Protein AF-A0A9N9J724-F1 (afdb_monomer_lite)

Secondary structure (DSSP, 8-state):
-GGGT--HHHHHSSS----GGGTSEEEEEEEPPPHHHHHHHHHHHHHTTSS-------------------SS-PPSEEEEEEES-GGGG-SSHHHHHHHHHHHHT--GGGHHHHHHHHHHHHHTTSHHHHHHHHHHHHHHHHHHHHHS-HHHHIIIIITT-TTHHHHHHHHT-GGG---HHHHHHHHHHHHHHHTSTTTHHHHHHHTTTT-TTSHHHHHHHHHHHHHTSSS-SS-HHHHHHHHHHHHHHHHSHHHHHHHHHHTHHHHHHHHHT---TTS--

Radius of gyration: 26.72 Å; chains: 1; bounding box: 52×31×95 Å

Sequence (281 aa):
TKEHNLEMVHLASDDVTIPEELTALNYQFYRHLTPSEAAETTVEKKNDVTNVSPAQLQKSQRKDSLSSTSGTKAGEGVTVISVNNIRQLGNTDMDILNNVVQEYEIPEEFHFALLNRIRIATSITSTESRRRLLIIRILAIAIMAHVIPEQVAQPKLFLYEPDIVSNLAELVHPDRNVPFDIQTVSFFALDGISRYRSKLGEVLTAINASANHGILLYVLRRVIADLDRDRQIYPQEYYDSLFALISYIITTQTGGTMVISAGIVPTLLQLINNKIPHQLK

Organism: NCBI:txid94023

Foldseek 3Di:
DVVVVCFLLLLQDPDHDDDLVQLKQKDKDWDDDDPVNVVVVVVVVVVVPPDDDDDDDDDDDDDDDDDPDADDDDDTGMDIDIGSHLCVQDVDLVSSLVSVCVRVVDDPVCSVVSSLSSQRSVQSPPSVSSLVNSLVVLLVLLVCLQPPDPVVCCVVPCVVCVCPLLSLLCLLAPPSPGDLSSVLSSLSNLLSQCVHVVCVVVNCVSQVLLALPGSLNVVLLVQLVQLLDPDHPHDLSSVVSSVSSLVVLCPDPVSVVRNVNNPVVVSVVSSVPRPPVVSND

Structure (mmCIF, N/CA/C/O backbone):
data_AF-A0A9N9J724-F1
#
_entry.id   AF-A0A9N9J724-F1
#
loop_
_atom_site.group_PDB
_atom_site.id
_atom_site.type_symbol
_atom_site.label_atom_id
_atom_site.label_alt_id
_atom_site.label_comp_id
_atom_site.label_asym_id
_atom_site.label_entity_id
_atom_site.label_seq_id
_atom_site.pdbx_PDB_ins_code
_atom_site.Cartn_x
_atom_site.Cartn_y
_atom_site.Cartn_z
_atom_site.occupancy
_atom_site.B_iso_or_equiv
_atom_site.auth_seq_id
_atom_site.auth_comp_id
_atom_site.auth_asym_id
_atom_site.auth_atom_id
_atom_site.pdbx_PDB_model_num
ATOM 1 N N . THR A 1 1 ? -5.958 -7.871 11.148 1.00 70.06 1 THR A N 1
ATOM 2 C CA . THR A 1 1 ? -5.897 -8.778 9.978 1.00 70.06 1 THR A CA 1
ATOM 3 C C . THR A 1 1 ? -4.682 -9.690 10.033 1.00 70.06 1 THR A C 1
ATOM 5 O O . THR A 1 1 ? -4.864 -10.873 9.793 1.00 70.06 1 THR A O 1
ATOM 8 N N . LYS A 1 2 ? -3.487 -9.208 10.426 1.00 70.06 2 LYS A N 1
ATOM 9 C CA . LYS A 1 2 ? -2.276 -10.047 10.576 1.00 70.06 2 LYS A CA 1
ATOM 10 C C . LYS A 1 2 ? -2.463 -11.288 11.457 1.00 70.06 2 LYS A C 1
ATOM 12 O O . LYS A 1 2 ? -2.054 -12.364 11.061 1.00 70.06 2 LYS A O 1
ATOM 17 N N . GLU A 1 3 ? -3.167 -11.157 12.582 1.00 73.62 3 GLU A N 1
ATOM 18 C CA . GLU A 1 3 ? -3.499 -12.281 13.484 1.00 73.62 3 GLU A CA 1
ATOM 19 C C . GLU A 1 3 ? -4.285 -13.416 12.804 1.00 73.62 3 GLU A C 1
ATOM 21 O O . GLU A 1 3 ? -4.325 -14.528 13.309 1.00 73.62 3 GLU A O 1
ATOM 26 N N . HIS A 1 4 ? -4.895 -13.135 11.649 1.00 75.88 4 HIS A N 1
ATOM 27 C CA . HIS A 1 4 ? -5.682 -14.084 10.866 1.00 75.88 4 HIS A CA 1
ATOM 28 C C . HIS A 1 4 ? -4.982 -14.446 9.542 1.00 75.88 4 HIS A C 1
ATOM 30 O O . HIS A 1 4 ? -5.638 -14.880 8.601 1.00 75.88 4 HIS A O 1
ATOM 36 N N . ASN A 1 5 ? -3.667 -14.204 9.432 1.00 78.88 5 ASN A N 1
ATOM 37 C CA . ASN A 1 5 ? -2.857 -14.402 8.220 1.00 78.88 5 ASN A CA 1
ATOM 38 C C . ASN A 1 5 ? -3.372 -13.649 6.975 1.00 78.88 5 ASN A C 1
ATOM 40 O O . ASN A 1 5 ? -3.078 -14.015 5.840 1.00 78.88 5 ASN A O 1
ATOM 44 N N . LEU A 1 6 ? -4.124 -12.563 7.178 1.00 84.62 6 LEU A N 1
ATOM 45 C CA . LEU A 1 6 ? -4.613 -11.705 6.101 1.00 84.62 6 LEU A CA 1
ATOM 46 C C . LEU A 1 6 ? -3.642 -10.545 5.855 1.00 84.62 6 LEU A C 1
ATOM 48 O O . LEU A 1 6 ? -3.703 -9.499 6.517 1.00 84.62 6 LEU A O 1
ATOM 52 N N . GLU A 1 7 ? -2.747 -10.752 4.891 1.00 89.06 7 GLU A N 1
ATOM 53 C CA . GLU A 1 7 ? -1.852 -9.720 4.342 1.00 89.06 7 GLU A CA 1
ATOM 54 C C . GLU A 1 7 ? -2.587 -8.693 3.464 1.00 89.06 7 GLU A C 1
ATOM 56 O O . GLU A 1 7 ? -3.736 -8.891 3.064 1.00 89.06 7 GLU A O 1
ATOM 61 N N . MET A 1 8 ? -1.912 -7.590 3.122 1.00 92.75 8 MET A N 1
ATOM 62 C CA . MET A 1 8 ? -2.511 -6.518 2.317 1.00 92.75 8 MET A CA 1
ATOM 63 C C . MET A 1 8 ? -2.949 -6.982 0.924 1.00 92.75 8 MET A C 1
ATOM 65 O O . MET A 1 8 ? -3.995 -6.545 0.450 1.00 92.75 8 MET A O 1
ATOM 69 N N . VAL A 1 9 ? -2.202 -7.898 0.299 1.00 93.00 9 VAL A N 1
ATOM 70 C CA . VAL A 1 9 ? -2.552 -8.464 -1.015 1.00 93.00 9 VAL A CA 1
ATOM 71 C C . VAL A 1 9 ? -3.882 -9.222 -0.955 1.00 93.00 9 VAL A C 1
ATOM 73 O O . VAL A 1 9 ? -4.723 -9.048 -1.833 1.00 93.00 9 VAL A O 1
ATOM 76 N N . HIS A 1 10 ? -4.134 -9.981 0.116 1.00 93.00 10 HIS A N 1
ATOM 77 C CA . HIS A 1 10 ? -5.416 -10.668 0.320 1.00 93.00 10 HIS A CA 1
ATOM 78 C C . HIS A 1 10 ? -6.573 -9.683 0.519 1.00 93.00 10 HIS A C 1
ATOM 80 O O . HIS A 1 10 ? -7.695 -9.929 0.098 1.00 93.00 10 HIS A O 1
ATOM 86 N N . LEU A 1 11 ? -6.321 -8.533 1.147 1.00 92.06 11 LEU A N 1
ATOM 87 C CA . LEU A 1 11 ? -7.350 -7.500 1.282 1.00 92.06 11 LEU A CA 1
ATOM 88 C C . LEU A 1 11 ? -7.675 -6.835 -0.066 1.00 92.06 11 LEU A C 1
ATOM 90 O O . LEU A 1 11 ? -8.796 -6.357 -0.249 1.00 92.06 11 LEU A O 1
ATOM 94 N N . ALA A 1 12 ? -6.723 -6.826 -1.000 1.00 93.38 12 ALA A N 1
ATOM 95 C CA . ALA A 1 12 ? -6.898 -6.299 -2.347 1.00 93.38 12 ALA A CA 1
ATOM 96 C C . ALA A 1 12 ? -7.573 -7.287 -3.319 1.00 93.38 12 ALA A C 1
ATOM 98 O O . ALA A 1 12 ? -8.112 -6.842 -4.336 1.00 93.38 12 ALA A O 1
ATOM 99 N N . SER A 1 13 ? -7.568 -8.594 -3.040 1.00 91.19 13 SER A N 1
ATOM 100 C CA . SER A 1 13 ? -8.160 -9.607 -3.923 1.00 91.19 13 SER A CA 1
ATOM 101 C C . SER A 1 13 ? -9.691 -9.635 -3.853 1.00 91.19 13 SER A C 1
ATOM 103 O O . SER A 1 13 ? -10.300 -9.178 -2.879 1.00 91.19 13 SER A O 1
ATOM 105 N N . ASP A 1 14 ? -10.321 -10.152 -4.912 1.00 87.88 14 ASP A N 1
ATOM 106 C CA . ASP A 1 14 ? -11.774 -10.363 -4.961 1.00 87.88 14 ASP A CA 1
ATOM 107 C C . ASP A 1 14 ? -12.193 -11.572 -4.110 1.00 87.88 14 ASP A C 1
ATOM 109 O O . ASP A 1 14 ? -13.141 -11.475 -3.330 1.00 87.88 14 ASP A O 1
ATOM 113 N N . ASP A 1 15 ? -11.424 -12.661 -4.187 1.00 82.44 15 ASP A N 1
ATOM 114 C CA . ASP A 1 15 ? -11.747 -13.964 -3.595 1.00 82.44 15 ASP A CA 1
ATOM 115 C C . ASP A 1 15 ? -11.024 -14.194 -2.259 1.00 82.44 15 ASP A C 1
ATOM 117 O O . ASP A 1 15 ? -10.150 -15.053 -2.136 1.00 82.44 15 ASP A O 1
ATOM 121 N N . VAL A 1 16 ? -11.357 -13.399 -1.239 1.00 88.06 16 VAL A N 1
ATOM 122 C CA . VAL A 1 16 ? -10.798 -13.557 0.114 1.00 88.06 16 VAL A CA 1
ATOM 123 C C . VAL A 1 16 ? -11.853 -14.041 1.103 1.00 88.06 16 VAL A C 1
ATOM 125 O O . VAL A 1 16 ? -12.928 -13.458 1.241 1.00 88.06 16 VAL A O 1
ATOM 128 N N . THR A 1 17 ? -11.529 -15.100 1.841 1.00 87.06 17 THR A N 1
ATOM 129 C CA . THR A 1 17 ? -12.343 -15.564 2.967 1.00 87.06 17 THR A CA 1
ATOM 130 C C . THR A 1 17 ? -12.056 -14.694 4.183 1.00 87.06 17 THR A C 1
ATOM 132 O O . THR A 1 17 ? -10.953 -14.727 4.731 1.00 87.06 17 THR A O 1
ATOM 135 N N . ILE A 1 18 ? -13.043 -13.902 4.596 1.00 87.50 18 ILE 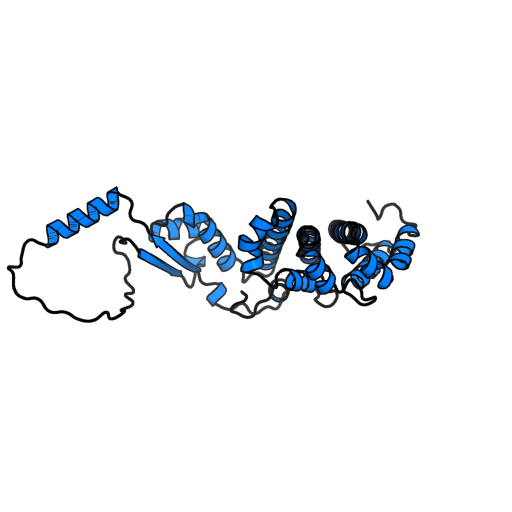A N 1
ATOM 136 C CA . ILE A 1 18 ? -12.941 -13.035 5.770 1.00 87.50 18 ILE A CA 1
ATOM 137 C C . ILE A 1 18 ? -13.431 -13.807 7.006 1.00 87.50 18 ILE A C 1
ATOM 139 O O . ILE A 1 18 ? -14.586 -14.232 7.009 1.00 87.50 18 ILE A O 1
ATOM 143 N N . PRO A 1 19 ? -12.593 -13.981 8.046 1.00 86.94 19 PRO A N 1
ATOM 144 C CA . PRO A 1 19 ? -13.008 -14.581 9.311 1.00 86.94 19 PRO A CA 1
ATOM 145 C C . PRO A 1 19 ? -14.129 -13.785 9.985 1.00 86.94 19 PRO A C 1
ATOM 147 O O . PRO A 1 19 ? -14.140 -12.549 9.937 1.00 86.94 19 PRO A O 1
ATOM 150 N N . GLU A 1 20 ? -15.049 -14.485 10.649 1.00 83.75 20 GLU A N 1
ATOM 151 C CA . GLU A 1 20 ? -16.194 -13.868 11.327 1.00 83.75 20 GLU A CA 1
ATOM 152 C C . GLU A 1 20 ? -15.749 -12.907 12.440 1.00 83.75 20 GLU A C 1
ATOM 154 O O . GLU A 1 20 ? -16.382 -11.871 12.655 1.00 83.75 20 GLU A O 1
ATOM 159 N N . GLU A 1 21 ? -14.598 -13.149 13.070 1.00 84.12 21 GLU A N 1
ATOM 160 C CA . GLU A 1 21 ? -14.032 -12.293 14.118 1.00 84.12 21 GLU A CA 1
ATOM 161 C C . GLU A 1 21 ? -13.685 -10.882 13.620 1.00 84.12 21 GLU A C 1
ATOM 163 O O . GLU A 1 21 ? -13.638 -9.936 14.410 1.00 84.12 21 GLU A O 1
ATOM 168 N N . LEU A 1 22 ? -13.456 -10.708 12.311 1.00 83.31 22 LEU A N 1
ATOM 169 C CA . LEU A 1 22 ? -13.234 -9.389 11.709 1.00 83.31 22 LEU A CA 1
ATOM 170 C C . LEU A 1 22 ? -14.535 -8.624 11.448 1.00 83.31 22 LEU A C 1
ATOM 172 O O . LEU A 1 22 ? -14.477 -7.415 11.227 1.00 83.31 22 LEU A O 1
ATOM 176 N N . THR A 1 23 ? -15.678 -9.312 11.476 1.00 86.44 23 THR A N 1
ATOM 177 C CA . THR A 1 23 ? -17.018 -8.717 11.339 1.00 86.44 23 THR A CA 1
ATOM 178 C C . THR A 1 23 ? -17.651 -8.372 12.688 1.00 86.44 23 THR A C 1
ATOM 180 O O . THR A 1 23 ? -18.562 -7.545 12.747 1.00 86.44 23 THR A O 1
ATOM 183 N N . ALA A 1 24 ? -17.126 -8.942 13.777 1.00 87.38 24 ALA A N 1
ATOM 184 C CA . ALA A 1 24 ? -17.521 -8.613 15.138 1.00 87.38 24 ALA A CA 1
ATOM 185 C C . ALA A 1 24 ? -16.844 -7.323 15.638 1.00 87.38 24 ALA A C 1
ATOM 187 O O . ALA A 1 24 ? -15.654 -7.068 15.410 1.00 87.38 24 ALA A O 1
ATOM 188 N N . LEU A 1 25 ? -17.594 -6.515 16.390 1.00 89.19 25 LEU A N 1
ATOM 189 C CA . LEU A 1 25 ? -17.052 -5.382 17.129 1.00 89.19 25 LEU A CA 1
ATOM 190 C C . LEU A 1 25 ? -16.465 -5.879 18.445 1.00 89.19 25 LEU A C 1
ATOM 192 O O . LEU A 1 25 ? -17.195 -6.085 19.405 1.00 89.19 25 LEU A O 1
ATOM 196 N N . ASN A 1 26 ? -15.145 -6.015 18.491 1.00 88.19 26 ASN A N 1
ATOM 197 C CA . ASN A 1 26 ? -14.408 -6.208 19.736 1.00 88.19 26 ASN A CA 1
ATOM 198 C C . ASN A 1 26 ? -13.590 -4.945 20.021 1.00 88.19 26 ASN A C 1
ATOM 200 O O . ASN A 1 26 ? -12.702 -4.595 19.229 1.00 88.19 26 ASN A O 1
ATOM 204 N N . TYR A 1 27 ? -13.917 -4.256 21.115 1.00 90.06 27 TYR A N 1
ATOM 205 C CA . TYR A 1 27 ? -13.273 -3.015 21.544 1.00 90.06 27 TYR A CA 1
ATOM 206 C C . TYR A 1 27 ? -13.111 -2.989 23.065 1.00 90.06 27 TYR A C 1
ATOM 208 O O . TYR A 1 27 ? -14.000 -3.411 23.797 1.00 90.06 27 TYR A O 1
ATOM 216 N N . GLN A 1 28 ? -11.977 -2.490 23.547 1.00 90.25 28 GLN A N 1
ATOM 217 C CA . GLN A 1 28 ? -11.701 -2.366 24.975 1.00 90.25 28 GLN A CA 1
ATOM 218 C C . GLN A 1 28 ? -11.155 -0.977 25.274 1.00 90.25 28 GLN A C 1
ATOM 220 O O . GLN A 1 28 ? -10.354 -0.443 24.504 1.00 90.25 28 GLN A O 1
ATOM 225 N N . PHE A 1 29 ? -11.569 -0.407 26.397 1.00 90.38 29 PHE A N 1
ATOM 226 C CA . PHE A 1 29 ? -11.039 0.857 26.892 1.00 90.38 29 PHE A CA 1
ATOM 227 C C . PHE A 1 29 ? -10.991 0.839 28.417 1.00 90.38 29 PHE A C 1
ATOM 229 O O . PHE A 1 29 ? -11.689 0.061 29.071 1.00 90.38 29 PHE A O 1
ATOM 236 N N . TYR A 1 30 ? -10.132 1.678 28.985 1.00 86.31 30 TYR A N 1
ATOM 237 C CA . TYR A 1 30 ? -10.065 1.866 30.426 1.00 86.31 30 TYR A CA 1
ATOM 238 C C . TYR A 1 30 ? -10.913 3.080 30.792 1.00 86.31 30 TYR A C 1
ATOM 240 O O . TYR A 1 30 ? -10.647 4.184 30.317 1.00 86.31 30 TYR A O 1
ATOM 248 N N . ARG A 1 31 ? -11.944 2.878 31.612 1.00 83.06 31 ARG A N 1
ATOM 249 C CA . ARG A 1 31 ? -12.775 3.969 32.122 1.00 83.06 31 ARG A CA 1
ATOM 250 C C . ARG A 1 31 ? -12.112 4.536 33.365 1.00 83.06 31 ARG A C 1
ATOM 252 O O . ARG A 1 31 ? -11.931 3.809 34.339 1.00 83.06 31 ARG A O 1
ATOM 259 N N . HIS A 1 32 ? -11.797 5.825 33.333 1.00 79.69 32 HIS A N 1
ATOM 260 C CA . HIS A 1 32 ? -11.454 6.594 34.523 1.00 79.69 32 HIS A CA 1
ATOM 261 C C . HIS A 1 32 ? -12.725 7.213 35.101 1.00 79.69 32 HIS A C 1
ATOM 263 O O . HIS A 1 32 ? -13.534 7.764 34.355 1.00 79.69 32 HIS A O 1
ATOM 269 N N . LEU A 1 33 ? -12.908 7.126 36.420 1.00 72.56 33 LEU A N 1
ATOM 270 C CA . LEU A 1 33 ? -13.978 7.863 37.089 1.00 72.56 33 LEU A CA 1
ATOM 271 C C . LEU A 1 33 ? -13.623 9.348 37.091 1.00 72.56 33 LEU A C 1
ATOM 273 O O . LEU A 1 33 ? -12.510 9.736 37.460 1.00 72.56 33 LEU A O 1
ATOM 277 N N . THR A 1 34 ? -14.579 10.196 36.731 1.00 70.19 34 THR A N 1
ATOM 278 C CA . THR A 1 34 ? -14.437 11.629 36.986 1.00 70.19 34 THR A CA 1
ATOM 279 C C . THR A 1 34 ? -14.424 11.887 38.502 1.00 70.19 34 THR A C 1
ATOM 281 O O . THR A 1 34 ? -14.993 11.106 39.272 1.00 70.19 34 THR A O 1
ATOM 284 N N . PRO A 1 35 ? -13.826 12.994 38.983 1.00 65.69 35 PRO A N 1
ATOM 285 C CA . PRO A 1 35 ? -13.808 13.315 40.414 1.00 65.69 35 PRO A CA 1
ATOM 286 C C . PRO A 1 35 ? -15.203 13.352 41.068 1.00 65.69 35 PRO A C 1
ATOM 288 O O . PRO A 1 35 ? -15.329 13.066 42.256 1.00 65.69 35 PRO A O 1
ATOM 291 N N . SER A 1 36 ? -16.249 13.671 40.293 1.00 64.38 36 SER A N 1
ATOM 292 C CA . SER A 1 36 ? -17.646 13.674 40.748 1.00 64.38 36 SER A CA 1
ATOM 293 C C . SER A 1 36 ? -18.212 12.257 40.898 1.00 64.38 36 SER A C 1
ATOM 295 O O . SER A 1 36 ? -18.809 11.944 41.924 1.00 64.38 36 SER A O 1
ATOM 297 N N . GLU A 1 37 ? -17.971 11.369 39.931 1.00 69.44 37 GLU A N 1
ATOM 298 C CA . GLU A 1 37 ? -18.416 9.965 39.994 1.00 69.44 37 GLU A CA 1
ATOM 299 C C . GLU A 1 37 ? -17.649 9.169 41.064 1.00 69.44 37 GLU A C 1
ATOM 301 O O . GLU A 1 37 ? -18.212 8.294 41.727 1.00 69.44 37 GLU A O 1
ATOM 306 N N . ALA A 1 38 ? -16.371 9.500 41.283 1.00 62.81 38 ALA A N 1
ATOM 307 C CA . ALA A 1 38 ? -15.571 8.954 42.378 1.00 62.81 38 ALA A CA 1
ATOM 308 C C . ALA A 1 38 ? -16.134 9.366 43.751 1.00 62.81 38 ALA A C 1
ATOM 310 O O . ALA A 1 38 ? -16.171 8.560 44.683 1.00 62.81 38 ALA A O 1
ATOM 311 N N . ALA A 1 39 ? -16.623 10.605 43.877 1.00 62.75 39 ALA A N 1
ATOM 312 C CA . ALA A 1 39 ? -17.287 11.070 45.090 1.00 62.75 39 ALA A CA 1
ATOM 313 C C . ALA A 1 39 ? -18.608 10.315 45.326 1.00 62.75 39 ALA A C 1
ATOM 315 O O . ALA A 1 39 ? -18.837 9.828 46.433 1.00 62.75 39 ALA A O 1
ATOM 316 N N . GLU A 1 40 ? -19.430 10.120 44.293 1.00 61.00 40 GLU A N 1
ATOM 317 C CA . GLU A 1 40 ? -20.690 9.366 44.392 1.00 61.00 40 GLU A CA 1
ATOM 318 C C . GLU A 1 40 ? -20.474 7.893 44.777 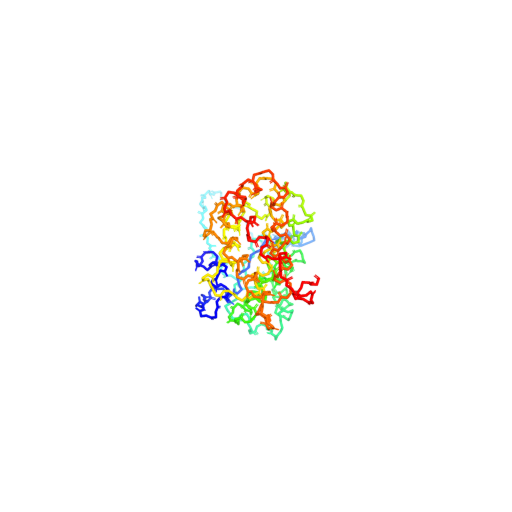1.00 61.00 40 GLU A C 1
ATOM 320 O O . GLU A 1 40 ? -21.117 7.401 45.706 1.00 61.00 40 GLU A O 1
ATOM 325 N N . THR A 1 41 ? -19.489 7.213 44.181 1.00 59.53 41 THR A N 1
ATOM 326 C CA . THR A 1 41 ? -19.143 5.823 44.553 1.00 59.53 41 THR A CA 1
ATOM 327 C C . THR A 1 41 ? -18.591 5.701 45.977 1.00 59.53 41 THR A C 1
ATOM 329 O O . THR A 1 41 ? -18.794 4.674 46.633 1.00 59.53 41 THR A O 1
ATOM 332 N N . THR A 1 42 ? -17.921 6.733 46.509 1.00 56.97 42 THR A N 1
ATOM 333 C CA . THR A 1 42 ? -17.524 6.753 47.932 1.00 56.97 42 THR A CA 1
ATOM 334 C C . THR A 1 42 ? -18.691 7.012 48.883 1.00 56.97 42 THR A C 1
ATOM 336 O O . THR A 1 42 ? -18.665 6.514 50.010 1.00 56.97 42 THR A O 1
ATOM 339 N N . VAL A 1 43 ? -19.723 7.741 48.448 1.00 53.59 43 VAL A N 1
ATOM 340 C CA . VAL A 1 43 ? -20.936 8.002 49.240 1.00 53.59 43 VAL A CA 1
ATOM 341 C C . VAL A 1 43 ? -21.847 6.769 49.267 1.00 53.59 43 VAL A C 1
ATOM 343 O O . VAL A 1 43 ? -22.317 6.400 50.343 1.00 53.59 43 VAL A O 1
ATOM 346 N N . GLU A 1 44 ? -22.017 6.064 48.144 1.00 50.59 44 GLU A N 1
ATOM 347 C CA . GLU A 1 44 ? -22.767 4.797 48.092 1.00 50.59 44 GLU A CA 1
ATOM 348 C C . GLU A 1 44 ? -22.116 3.710 48.963 1.00 50.59 44 GLU A C 1
ATOM 350 O O . GLU A 1 44 ? -22.797 3.091 49.782 1.00 50.59 44 GLU A O 1
ATOM 355 N N . LYS A 1 45 ? -20.781 3.565 48.919 1.00 51.38 45 LYS A N 1
ATOM 356 C CA . LYS A 1 45 ? -20.048 2.661 49.830 1.00 51.38 45 LYS A CA 1
ATOM 357 C C . LYS A 1 45 ? -20.191 3.027 51.308 1.00 51.38 45 LYS A C 1
ATOM 359 O O . LYS A 1 45 ? -20.000 2.163 52.156 1.00 51.38 45 LYS A O 1
ATOM 364 N N . LYS A 1 46 ? -20.486 4.285 51.645 1.00 43.22 46 LYS A N 1
ATOM 365 C CA . LYS A 1 46 ? -20.647 4.729 53.039 1.00 43.22 46 LYS A CA 1
ATOM 366 C C . LYS A 1 46 ? -22.044 4.423 53.588 1.00 43.22 46 LYS A C 1
ATOM 368 O O . LYS A 1 46 ? -22.174 4.190 54.788 1.00 43.22 46 LYS A O 1
ATOM 373 N N . ASN A 1 47 ? -23.057 4.375 52.722 1.00 41.56 47 ASN A N 1
ATOM 374 C CA . ASN A 1 47 ? -24.427 4.028 53.103 1.00 41.56 47 ASN A CA 1
ATOM 375 C C . ASN A 1 47 ? -24.617 2.515 53.317 1.00 41.56 47 ASN A C 1
ATOM 377 O O . ASN A 1 47 ? -25.429 2.126 54.153 1.00 41.56 47 ASN A O 1
ATOM 381 N N . ASP A 1 48 ? -23.807 1.675 52.667 1.00 40.94 48 ASP A N 1
ATOM 382 C CA . ASP A 1 48 ? -23.892 0.207 52.772 1.00 40.94 48 ASP A CA 1
ATOM 383 C C . ASP A 1 48 ? -23.183 -0.386 54.016 1.00 40.94 48 ASP A C 1
ATOM 385 O O . ASP A 1 48 ? -23.209 -1.589 54.259 1.00 40.94 48 ASP A O 1
ATOM 389 N N . VAL A 1 49 ? -22.543 0.449 54.851 1.00 42.06 49 VAL A N 1
ATOM 390 C CA . VAL A 1 49 ? -21.760 0.005 56.031 1.00 42.06 49 VAL A CA 1
ATOM 391 C C . VAL A 1 49 ? -22.550 0.110 57.350 1.00 42.06 49 VAL A C 1
ATOM 393 O O . VAL A 1 49 ? -22.039 -0.207 58.423 1.00 42.06 49 VAL A O 1
ATOM 396 N N . THR A 1 50 ? -23.834 0.476 57.319 1.00 35.94 50 THR A N 1
ATOM 397 C CA . THR A 1 50 ? -24.668 0.543 58.539 1.00 35.94 50 THR A CA 1
ATOM 398 C C . THR A 1 50 ? -25.431 -0.751 58.828 1.00 35.94 50 THR A C 1
ATOM 400 O O . THR A 1 50 ? -26.651 -0.744 58.908 1.00 35.94 50 THR A O 1
ATOM 403 N N . ASN A 1 51 ? -24.709 -1.867 59.000 1.00 42.09 51 ASN A N 1
ATOM 404 C CA . ASN A 1 51 ? -25.026 -2.931 59.975 1.00 42.09 51 ASN A CA 1
ATOM 405 C C . ASN A 1 51 ? -24.124 -4.161 59.790 1.00 42.09 51 ASN A C 1
ATOM 407 O O . ASN A 1 51 ? -24.556 -5.112 59.157 1.00 42.09 51 ASN A O 1
ATOM 411 N N . VAL A 1 52 ? -22.935 -4.199 60.411 1.00 33.31 52 VAL A N 1
ATOM 412 C CA . VAL A 1 52 ? -22.464 -5.392 61.156 1.00 33.31 52 VAL A CA 1
ATOM 413 C C . VAL A 1 52 ? -21.382 -4.993 62.177 1.00 33.31 52 VAL A C 1
ATOM 415 O O . VAL A 1 52 ? -20.420 -4.302 61.848 1.00 33.31 52 VAL A O 1
ATOM 418 N N . SER A 1 53 ? -21.541 -5.441 63.426 1.00 31.02 53 SER A N 1
ATOM 419 C CA . SER A 1 53 ? -20.545 -5.376 64.511 1.00 31.02 53 SER A CA 1
ATOM 420 C C . SER A 1 53 ? -19.300 -6.258 64.250 1.00 31.02 53 SER A C 1
ATOM 422 O O . SER A 1 53 ? -19.348 -7.151 63.406 1.00 31.02 53 SER A O 1
ATOM 424 N N . PRO A 1 54 ? -18.172 -6.036 64.962 1.00 33.94 54 PRO A N 1
ATOM 425 C CA . PRO A 1 54 ? -16.848 -6.467 64.513 1.00 33.94 54 PRO A CA 1
ATOM 426 C C . PRO A 1 54 ? -16.431 -7.844 65.053 1.00 33.94 54 PRO A C 1
ATOM 428 O O . PRO A 1 54 ? -16.450 -8.061 66.263 1.00 33.94 54 PRO A O 1
ATOM 431 N N . ALA A 1 55 ? -15.938 -8.734 64.183 1.00 29.38 55 ALA A N 1
ATOM 432 C CA . ALA A 1 55 ? -15.054 -9.829 64.588 1.00 29.38 55 ALA A CA 1
ATOM 433 C C . ALA A 1 55 ? -14.193 -10.383 63.432 1.00 29.38 55 ALA A C 1
ATOM 435 O O . ALA A 1 55 ? -14.703 -10.878 62.436 1.00 29.38 55 ALA A O 1
ATOM 436 N N . GLN A 1 56 ? -12.880 -10.369 63.689 1.00 29.38 56 GLN A N 1
ATOM 437 C CA . GLN A 1 56 ? -11.822 -11.283 63.231 1.00 29.38 56 GLN A CA 1
ATOM 438 C C . GLN A 1 56 ? -11.237 -11.185 61.806 1.00 29.38 56 GLN A C 1
ATOM 440 O O . GLN A 1 56 ? -11.857 -11.445 60.783 1.00 29.38 56 GLN A O 1
ATOM 445 N N . LEU A 1 57 ? -9.929 -10.894 61.816 1.00 37.50 57 LEU A N 1
ATOM 446 C CA . LEU A 1 57 ? -8.963 -11.030 60.732 1.00 37.50 57 LEU A CA 1
ATOM 447 C C . LEU A 1 57 ? -8.849 -12.476 60.231 1.00 37.50 57 LEU A C 1
ATOM 449 O O . LEU A 1 57 ? -8.583 -13.366 61.036 1.00 37.50 57 LEU A O 1
ATOM 453 N N . GLN A 1 58 ? -8.830 -12.669 58.908 1.00 30.78 58 GLN A N 1
ATOM 454 C CA . GLN A 1 58 ? -8.015 -13.711 58.273 1.00 30.78 58 GLN A CA 1
ATOM 455 C C . GLN A 1 58 ? -7.708 -13.403 56.795 1.00 30.78 58 GLN A C 1
ATOM 457 O O . GLN A 1 58 ? -8.573 -13.032 56.009 1.00 30.78 58 GLN A O 1
ATOM 462 N N . LYS A 1 59 ? -6.422 -13.551 56.449 1.00 30.92 59 LYS A N 1
ATOM 463 C CA . LYS A 1 59 ? -5.854 -13.574 55.091 1.00 30.92 59 LYS A CA 1
ATOM 464 C C . LYS A 1 59 ? -6.489 -14.697 54.259 1.00 30.92 59 LYS A C 1
ATOM 466 O O . LYS A 1 59 ? -6.607 -15.794 54.790 1.00 30.92 59 LYS A O 1
ATOM 471 N N . SER A 1 60 ? -6.703 -14.487 52.953 1.00 26.75 60 SER A N 1
ATOM 472 C CA . SER A 1 60 ? -6.023 -15.224 51.860 1.00 26.75 60 SER A CA 1
ATOM 473 C C . SER A 1 60 ? -6.735 -15.101 50.496 1.00 26.75 60 SER A C 1
ATOM 475 O O . SER A 1 60 ? -7.955 -15.100 50.417 1.00 26.75 60 SER A O 1
ATOM 477 N N . GLN A 1 61 ? -5.901 -15.117 49.446 1.00 28.09 61 GLN A N 1
ATOM 478 C CA . GLN A 1 61 ? -6.130 -15.602 48.074 1.00 28.09 61 GLN A CA 1
ATOM 479 C C . GLN A 1 61 ? -6.962 -14.784 47.065 1.00 28.09 61 GLN A C 1
ATOM 481 O O . GLN A 1 61 ? -8.186 -14.821 47.017 1.00 28.09 61 GLN A O 1
ATOM 486 N N . ARG A 1 62 ? -6.213 -14.163 46.135 1.00 31.91 62 ARG A N 1
ATOM 487 C CA . ARG A 1 62 ? -6.645 -13.790 44.780 1.00 31.91 62 ARG A CA 1
ATOM 488 C C . ARG A 1 62 ? -7.162 -15.024 44.038 1.00 31.91 62 ARG A C 1
ATOM 490 O O . ARG A 1 62 ? -6.429 -16.001 43.888 1.00 31.91 62 ARG A O 1
ATOM 497 N N . LYS A 1 63 ? -8.384 -14.929 43.526 1.00 25.70 63 LYS A N 1
ATOM 498 C CA . LYS A 1 63 ? -8.942 -15.816 42.508 1.00 25.70 63 LYS A CA 1
ATOM 499 C C . LYS A 1 63 ? -9.539 -14.912 41.434 1.00 25.70 63 LYS A C 1
ATOM 501 O O . LYS A 1 63 ? -10.459 -14.156 41.728 1.00 25.70 63 LYS A O 1
ATOM 506 N N . ASP A 1 64 ? -8.956 -14.945 40.240 1.00 30.97 64 ASP A N 1
ATOM 507 C CA . ASP A 1 64 ? -9.495 -14.260 39.069 1.00 30.97 64 ASP A CA 1
ATOM 508 C C . ASP A 1 64 ? -10.846 -14.884 38.717 1.00 30.97 64 ASP A C 1
ATOM 510 O O . ASP A 1 64 ? -10.949 -16.084 38.455 1.00 30.97 64 ASP A O 1
ATOM 514 N N . SER A 1 65 ? -11.892 -14.066 38.741 1.00 31.02 65 SER A N 1
ATOM 515 C CA . SER A 1 65 ? -13.222 -14.430 38.271 1.00 31.02 65 SER A CA 1
ATOM 516 C C . SER A 1 65 ? -13.666 -13.400 37.241 1.00 31.02 65 SER A C 1
ATOM 518 O O . SER A 1 65 ? -14.010 -12.270 37.595 1.00 31.02 65 SER A O 1
ATOM 520 N N . LEU A 1 66 ? -13.648 -13.815 35.968 1.00 40.44 66 LEU A N 1
ATOM 521 C CA . LEU A 1 66 ? -14.388 -13.168 34.888 1.00 40.44 66 LEU A CA 1
ATOM 522 C C . LEU A 1 66 ? -15.856 -13.075 35.314 1.00 40.44 66 LEU A C 1
ATOM 524 O O . LEU A 1 66 ? -16.521 -14.094 35.490 1.00 40.44 66 LEU A O 1
ATOM 528 N N . SER A 1 67 ? -16.345 -11.851 35.474 1.00 34.44 67 SER A N 1
ATOM 529 C CA . SER A 1 67 ? -17.763 -11.560 35.647 1.00 34.44 67 SER A CA 1
ATOM 530 C C . SER A 1 67 ? -18.264 -10.870 34.385 1.00 34.44 67 SER A C 1
ATOM 532 O O . SER A 1 67 ? -18.003 -9.698 34.132 1.00 34.44 67 SER A O 1
ATOM 534 N N . SER A 1 68 ? -18.978 -11.637 33.564 1.00 41.91 68 SER A N 1
ATOM 535 C CA . SER A 1 68 ? -19.928 -11.098 32.601 1.00 41.91 68 SER A CA 1
ATOM 536 C C . SER A 1 68 ? -21.083 -10.483 33.389 1.00 41.91 68 SER A C 1
ATOM 538 O O . SER A 1 68 ? -21.875 -11.219 33.982 1.00 41.91 68 SER A O 1
ATOM 540 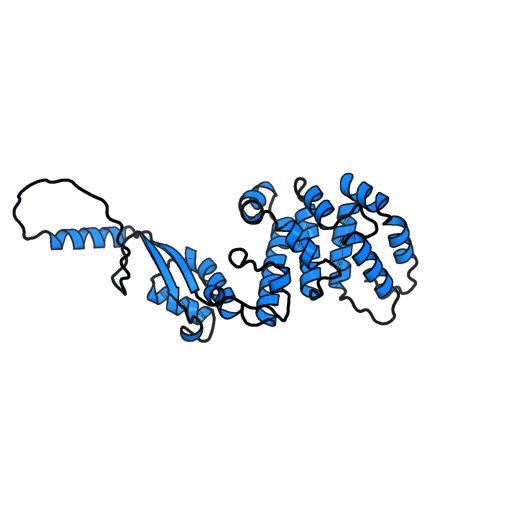N N . THR A 1 69 ? -21.174 -9.156 33.410 1.00 35.00 69 THR A N 1
ATOM 541 C CA . THR A 1 69 ? -22.308 -8.469 34.033 1.00 35.00 69 THR A CA 1
ATOM 542 C C . THR A 1 69 ? -22.823 -7.396 33.091 1.00 35.00 69 THR A C 1
ATOM 544 O O . THR A 1 69 ? -22.154 -6.408 32.806 1.00 35.00 69 THR A O 1
ATOM 547 N N . SER A 1 70 ? -24.023 -7.646 32.585 1.00 40.53 70 SER A N 1
ATOM 548 C CA . SER A 1 70 ? -24.899 -6.679 31.945 1.00 40.53 70 SER A CA 1
ATOM 549 C C . SER A 1 70 ? -25.264 -5.565 32.930 1.00 40.53 70 SER A C 1
ATOM 551 O O . SER A 1 70 ? -25.811 -5.860 33.991 1.00 40.53 70 SER A O 1
ATOM 553 N N . GLY A 1 71 ? -25.004 -4.314 32.543 1.00 44.03 71 GLY A N 1
ATOM 554 C CA . GLY A 1 71 ? -25.703 -3.120 33.024 1.00 44.03 71 GLY A CA 1
ATOM 555 C C . GLY A 1 71 ? -25.728 -2.886 34.537 1.00 44.03 71 GLY A C 1
ATOM 556 O O . GLY A 1 71 ? -26.788 -2.959 35.153 1.00 44.03 71 GLY A O 1
ATOM 557 N N . THR A 1 72 ? -24.597 -2.486 35.116 1.00 36.12 72 THR A N 1
ATOM 558 C CA . THR A 1 72 ? -24.554 -1.760 36.397 1.00 36.12 72 THR A CA 1
ATOM 559 C C . THR A 1 72 ? -23.538 -0.633 36.250 1.00 36.12 72 THR A C 1
ATOM 561 O O . THR A 1 72 ? -22.466 -0.880 35.701 1.00 36.12 72 THR A O 1
ATOM 564 N N . LYS A 1 73 ? -23.884 0.594 36.680 1.00 49.31 73 LYS A N 1
ATOM 565 C CA . LYS A 1 73 ? -23.053 1.812 36.558 1.00 49.31 73 LYS A CA 1
ATOM 566 C C . LYS A 1 73 ? -21.574 1.486 36.793 1.00 49.31 73 LYS A C 1
ATOM 568 O O . LYS A 1 73 ? -21.196 1.060 37.885 1.00 49.31 73 LYS A O 1
ATOM 573 N N . ALA A 1 74 ? -20.777 1.593 35.733 1.00 59.38 74 ALA A N 1
ATOM 574 C CA . ALA A 1 74 ? -19.463 0.971 35.691 1.00 59.38 74 ALA A CA 1
ATOM 575 C C . ALA A 1 74 ? -18.465 1.763 36.545 1.00 59.38 74 ALA A C 1
ATOM 577 O O . ALA A 1 74 ? -18.203 2.938 36.293 1.00 59.38 74 ALA A O 1
ATOM 578 N N . GLY A 1 75 ? -17.910 1.102 37.563 1.00 65.75 75 GLY A N 1
ATOM 579 C CA . GLY A 1 75 ? -16.764 1.614 38.310 1.00 65.75 75 GLY A CA 1
ATOM 580 C C . GLY A 1 75 ? -15.516 1.749 37.431 1.00 65.75 75 GLY A C 1
ATOM 581 O O . GLY A 1 75 ? -15.480 1.285 36.293 1.00 65.75 75 GLY A O 1
ATOM 582 N N . GLU A 1 76 ? -14.475 2.382 37.974 1.00 78.50 76 GLU A N 1
ATOM 583 C CA . GLU A 1 76 ? -13.176 2.497 37.304 1.00 78.50 76 GLU A CA 1
ATOM 584 C C . GLU A 1 76 ? -12.624 1.112 36.932 1.00 78.50 76 GLU A C 1
ATOM 586 O O . GLU A 1 76 ? -12.610 0.196 37.761 1.00 78.50 76 GLU A O 1
ATOM 591 N N . GLY A 1 77 ? -12.163 0.954 35.689 1.00 83.50 77 GLY A N 1
ATOM 592 C CA . GLY A 1 77 ? -11.627 -0.318 35.215 1.00 83.50 77 GLY A CA 1
ATOM 593 C C . GLY A 1 77 ? -11.711 -0.527 33.706 1.00 83.50 77 GLY A C 1
ATOM 594 O O . GLY A 1 77 ? -12.157 0.331 32.943 1.00 83.50 77 GLY A O 1
ATOM 595 N N . VAL A 1 78 ? -11.256 -1.703 33.269 1.00 85.31 78 VAL A N 1
ATOM 596 C CA . VAL A 1 78 ? -11.321 -2.124 31.863 1.00 85.31 78 VAL A CA 1
ATOM 597 C C . VAL A 1 78 ? -12.760 -2.487 31.511 1.00 85.31 78 VAL A C 1
ATOM 599 O O . VAL A 1 78 ? -13.340 -3.387 32.114 1.00 85.31 78 VAL A O 1
ATOM 602 N N . THR A 1 79 ? -13.307 -1.822 30.498 1.00 86.31 79 THR A N 1
ATOM 603 C CA . THR A 1 79 ? -14.603 -2.153 29.900 1.00 86.31 79 THR A CA 1
ATOM 604 C C . THR A 1 79 ? -14.369 -2.847 28.563 1.00 86.31 79 THR A C 1
ATOM 606 O O . THR A 1 79 ? -13.612 -2.350 27.726 1.00 86.31 79 THR A O 1
ATOM 609 N N . VAL A 1 80 ? -15.008 -4.002 28.367 1.00 87.44 80 VAL A N 1
ATOM 610 C CA . VAL A 1 80 ? -14.915 -4.800 27.136 1.00 87.44 80 VAL A CA 1
ATOM 611 C C . VAL A 1 80 ? -16.261 -4.784 26.424 1.00 87.44 80 VAL A C 1
ATOM 613 O O . VAL A 1 80 ? -17.279 -5.153 27.003 1.00 87.44 80 VAL A O 1
ATOM 616 N N . ILE A 1 81 ? -16.246 -4.380 25.157 1.00 88.38 81 ILE A N 1
ATOM 617 C CA . ILE A 1 81 ? -17.394 -4.360 24.253 1.00 88.38 81 ILE A CA 1
ATOM 618 C C . ILE A 1 81 ? -17.192 -5.481 23.240 1.00 88.38 81 ILE A C 1
ATOM 620 O O . ILE A 1 81 ? -16.187 -5.498 22.524 1.00 88.38 81 ILE A O 1
ATOM 624 N N . SER A 1 82 ? -18.150 -6.404 23.180 1.00 87.56 82 SER A N 1
ATOM 625 C CA . SER A 1 82 ? -18.176 -7.481 22.194 1.00 87.56 82 SER A CA 1
ATOM 626 C C . SER A 1 82 ? -19.566 -7.567 21.576 1.00 87.56 82 SER A C 1
ATOM 628 O O . SER A 1 82 ? -20.534 -7.919 22.250 1.00 87.56 82 SER A O 1
ATOM 630 N N . VAL A 1 83 ? -19.668 -7.214 20.294 1.00 86.88 83 VAL A N 1
ATOM 631 C CA . VAL A 1 83 ? -20.912 -7.295 19.523 1.00 86.88 83 VAL A CA 1
ATOM 632 C C . VAL A 1 83 ? -20.672 -8.116 18.266 1.00 86.88 83 VAL A C 1
ATOM 634 O O . VAL A 1 83 ? -19.962 -7.691 17.357 1.00 86.88 83 VAL A O 1
ATOM 637 N N . ASN A 1 84 ? -21.318 -9.277 18.189 1.00 82.19 84 ASN A N 1
ATOM 638 C CA . ASN A 1 84 ? -21.145 -10.200 17.068 1.00 82.19 84 ASN A CA 1
ATOM 639 C C . ASN A 1 84 ? -21.804 -9.689 15.779 1.00 82.19 84 ASN A C 1
ATOM 641 O O . ASN A 1 84 ? -21.203 -9.769 14.715 1.00 82.19 84 ASN A O 1
ATOM 645 N N . ASN A 1 85 ? -23.020 -9.134 15.857 1.00 82.06 85 ASN A N 1
ATOM 646 C CA . ASN A 1 85 ? -23.729 -8.619 14.683 1.00 82.06 85 ASN A CA 1
ATOM 647 C C . ASN A 1 85 ? -23.891 -7.099 14.744 1.00 82.06 85 ASN A C 1
ATOM 649 O O . ASN A 1 85 ? -24.954 -6.569 15.067 1.00 82.06 85 ASN A O 1
ATOM 653 N N . ILE A 1 86 ? -22.813 -6.396 14.404 1.00 85.50 86 ILE A N 1
ATOM 654 C CA . ILE A 1 86 ? -22.742 -4.936 14.497 1.00 85.50 86 ILE A CA 1
ATOM 655 C C . ILE A 1 86 ? -23.779 -4.219 13.613 1.00 85.50 86 ILE A C 1
ATOM 657 O O . ILE A 1 86 ? -24.200 -3.110 13.924 1.00 85.50 86 ILE A O 1
ATOM 661 N N . ARG A 1 87 ? -24.243 -4.859 12.531 1.00 82.31 87 ARG A N 1
ATOM 662 C CA . ARG A 1 87 ? -25.227 -4.271 11.606 1.00 82.31 87 ARG A CA 1
ATOM 663 C C . ARG A 1 87 ? -26.627 -4.153 12.206 1.00 82.31 87 ARG A C 1
ATOM 665 O O . ARG A 1 87 ? -27.438 -3.403 11.683 1.00 82.31 87 ARG A O 1
ATOM 672 N N . GLN A 1 88 ? -26.929 -4.884 13.279 1.00 85.44 88 GLN A N 1
ATOM 673 C CA . GLN A 1 88 ? -28.225 -4.776 13.959 1.00 85.44 88 GLN A CA 1
ATOM 674 C C . GLN A 1 88 ? -28.316 -3.536 14.854 1.00 85.44 88 GLN A C 1
ATOM 676 O O . GLN A 1 88 ? -29.417 -3.115 15.195 1.00 85.44 88 GLN A O 1
ATOM 681 N N . LEU A 1 89 ? -27.176 -2.937 15.210 1.00 84.75 89 LEU A N 1
ATOM 682 C CA . LEU A 1 89 ? -27.121 -1.756 16.068 1.00 84.75 89 LEU A CA 1
ATOM 683 C C . LEU A 1 89 ? -27.468 -0.457 15.340 1.00 84.75 89 LEU A C 1
ATOM 685 O O . LEU A 1 89 ? -27.630 0.556 16.002 1.00 84.75 89 LEU A O 1
ATOM 689 N N . GLY A 1 90 ? -27.564 -0.426 14.011 1.00 87.94 90 GLY A N 1
ATOM 690 C CA . GLY A 1 90 ? -27.871 0.810 13.295 1.00 87.94 90 GLY A CA 1
ATOM 691 C C . GLY A 1 90 ? -27.758 0.684 11.782 1.00 87.94 90 GLY A C 1
ATOM 692 O O . GLY A 1 90 ? -27.161 -0.257 11.263 1.00 87.94 90 GLY A O 1
ATOM 693 N N . ASN A 1 91 ? -28.332 1.659 11.076 1.00 87.94 91 ASN A N 1
ATOM 694 C CA . ASN A 1 91 ? -28.323 1.693 9.611 1.00 87.94 91 ASN A CA 1
ATOM 695 C C . ASN A 1 91 ? -27.023 2.286 9.052 1.00 87.94 91 ASN A C 1
ATOM 697 O O . ASN A 1 91 ? -26.595 1.913 7.960 1.00 87.94 91 ASN A O 1
ATOM 701 N N . THR A 1 92 ? -26.400 3.212 9.784 1.00 93.00 92 THR A N 1
ATOM 702 C CA . THR A 1 92 ? -25.127 3.842 9.414 1.00 93.00 92 THR A CA 1
ATOM 703 C C . THR A 1 92 ? -24.053 3.601 10.474 1.00 93.00 92 THR A C 1
ATOM 705 O O . THR A 1 92 ? -24.362 3.350 11.638 1.00 93.00 92 THR A O 1
ATOM 708 N N . ASP A 1 93 ? -22.776 3.735 10.095 1.00 93.25 93 ASP A N 1
ATOM 709 C CA . ASP A 1 93 ? -21.656 3.618 11.043 1.00 93.25 93 ASP A CA 1
ATOM 710 C C . ASP A 1 93 ? -21.773 4.616 12.212 1.00 93.25 93 ASP A C 1
ATOM 712 O O . ASP A 1 93 ? -21.348 4.314 13.325 1.00 93.25 93 ASP A O 1
ATOM 716 N N . MET A 1 94 ? -22.355 5.799 11.967 1.00 94.38 94 MET A N 1
ATOM 717 C CA . MET A 1 94 ? -22.576 6.813 13.003 1.00 94.38 94 MET A CA 1
ATOM 718 C C . MET A 1 94 ? -23.733 6.453 13.934 1.00 94.38 94 MET A C 1
ATOM 720 O O . MET A 1 94 ? -23.631 6.697 15.132 1.00 94.38 94 MET A O 1
ATOM 724 N N . ASP A 1 95 ? -24.799 5.835 13.423 1.00 94.88 95 ASP A N 1
ATOM 725 C CA . ASP A 1 95 ? -25.889 5.344 14.276 1.00 94.88 95 ASP A CA 1
ATOM 726 C C . ASP A 1 95 ? -25.381 4.242 15.209 1.00 94.88 95 ASP A C 1
ATOM 728 O O . ASP A 1 95 ? -25.647 4.271 16.408 1.00 94.88 95 ASP A O 1
ATOM 732 N N . ILE A 1 96 ? -24.585 3.310 14.667 1.00 94.69 96 ILE A N 1
ATOM 733 C CA . ILE A 1 96 ? -23.933 2.252 15.447 1.00 94.69 96 ILE A CA 1
ATOM 734 C C . ILE A 1 96 ? -23.039 2.875 16.523 1.00 94.69 96 ILE A C 1
ATOM 736 O O . ILE A 1 96 ? -23.115 2.471 17.681 1.00 94.69 96 ILE A O 1
ATOM 740 N N . LEU A 1 97 ? -22.214 3.868 16.166 1.00 94.88 97 LEU A N 1
ATOM 741 C CA . LEU A 1 97 ? -21.364 4.569 17.128 1.00 94.88 97 LEU A CA 1
ATOM 742 C C . LEU A 1 97 ? -22.197 5.195 18.249 1.00 94.88 97 LEU A C 1
ATOM 744 O O . LEU A 1 97 ? -21.900 4.951 19.412 1.00 94.88 97 LEU A O 1
ATOM 748 N N . ASN A 1 98 ? -23.235 5.962 17.914 1.00 94.62 98 ASN A N 1
ATOM 749 C CA . ASN A 1 98 ? -24.072 6.648 18.898 1.00 94.62 98 ASN A CA 1
ATOM 750 C C . ASN A 1 98 ? -24.747 5.663 19.858 1.00 94.62 98 ASN A C 1
ATOM 752 O O . ASN A 1 98 ? -24.727 5.885 21.067 1.00 94.62 98 ASN A O 1
ATOM 756 N N . ASN A 1 99 ? -25.275 4.554 19.338 1.00 93.62 99 ASN A N 1
ATOM 757 C CA . ASN A 1 99 ? -25.926 3.533 20.155 1.00 93.62 99 ASN A CA 1
ATOM 758 C C . ASN A 1 99 ? -24.931 2.838 21.093 1.00 93.62 99 ASN A C 1
ATOM 760 O O . ASN A 1 99 ? -25.207 2.702 22.282 1.00 93.62 99 ASN A O 1
ATOM 764 N N . VAL A 1 100 ? -23.739 2.482 20.601 1.00 92.19 100 VAL A N 1
ATOM 765 C CA . VAL A 1 100 ? -22.681 1.863 21.421 1.00 92.19 100 VAL A CA 1
ATOM 766 C C . VAL A 1 100 ? -22.128 2.851 22.458 1.00 92.19 100 VAL A C 1
ATOM 768 O O . VAL A 1 100 ? -21.895 2.485 23.606 1.00 92.19 100 VAL A O 1
ATOM 771 N N . VAL A 1 101 ? -21.942 4.122 22.095 1.00 93.19 101 VAL A N 1
ATOM 772 C CA . VAL A 1 101 ? -21.498 5.170 23.028 1.00 93.19 101 VAL A CA 1
ATOM 773 C C . VAL A 1 101 ? -22.527 5.390 24.132 1.00 93.19 101 VAL A C 1
ATOM 775 O O . VAL A 1 101 ? -22.142 5.511 25.293 1.00 93.19 101 VAL A O 1
ATOM 778 N N . GLN A 1 102 ? -23.816 5.417 23.789 1.00 91.56 102 GLN A N 1
ATOM 779 C CA . GLN A 1 102 ? -24.899 5.593 24.753 1.00 91.56 102 GLN A CA 1
ATOM 780 C C . GLN A 1 102 ? -25.050 4.379 25.678 1.00 91.56 102 GLN A C 1
ATOM 782 O O . GLN A 1 102 ? -25.276 4.555 26.871 1.00 91.56 102 GLN A O 1
ATOM 787 N N . GLU A 1 103 ? -24.914 3.162 25.150 1.00 90.00 103 GLU A N 1
ATOM 788 C CA . GLU A 1 103 ? -25.049 1.923 25.924 1.00 90.00 103 GLU A CA 1
ATOM 789 C C . GLU A 1 103 ? -23.896 1.718 26.919 1.00 90.00 103 GLU A C 1
ATOM 791 O O . GLU A 1 103 ? -24.130 1.292 28.050 1.00 90.00 103 GLU A O 1
ATOM 796 N N . TYR A 1 104 ? -22.661 2.045 26.521 1.00 88.06 104 TYR A N 1
ATOM 797 C CA . TYR A 1 104 ? -21.456 1.787 27.322 1.00 88.06 104 TYR A CA 1
ATOM 798 C C . TYR A 1 104 ? -20.829 3.043 27.951 1.00 88.06 104 TYR A C 1
ATOM 800 O O . TYR A 1 104 ? -19.750 2.947 28.537 1.00 88.06 104 TYR A O 1
ATOM 808 N N . GLU A 1 105 ? -21.480 4.207 27.836 1.00 88.50 105 GLU A N 1
ATOM 809 C CA . GLU A 1 105 ? -21.011 5.506 28.356 1.00 88.50 105 GLU A CA 1
ATOM 810 C C . GLU A 1 105 ? -19.547 5.805 27.976 1.00 88.50 105 GLU A C 1
ATOM 812 O O . GLU A 1 105 ? -18.702 6.120 28.816 1.00 88.50 105 GLU A O 1
ATOM 817 N N . ILE A 1 106 ? -19.221 5.646 26.691 1.00 89.69 106 ILE A N 1
ATOM 818 C CA . ILE A 1 106 ? -17.833 5.700 26.214 1.00 89.69 106 ILE A CA 1
ATOM 819 C C . ILE A 1 106 ? -17.337 7.156 26.171 1.00 89.69 106 ILE A C 1
ATOM 821 O O . ILE A 1 106 ? -17.968 7.979 25.500 1.00 89.69 106 ILE A O 1
ATOM 825 N N . PRO A 1 107 ? -16.187 7.485 26.795 1.00 90.94 107 PRO A N 1
ATOM 826 C CA . PRO A 1 107 ? -15.586 8.818 26.713 1.00 90.94 107 PRO A CA 1
ATOM 827 C C . PRO A 1 107 ? -15.226 9.247 25.282 1.00 90.94 107 PRO A C 1
ATOM 829 O O . PRO A 1 107 ? -14.813 8.425 24.459 1.00 90.94 107 PRO A O 1
ATOM 832 N N . GLU A 1 108 ? -15.330 10.552 25.004 1.00 91.38 108 GLU A N 1
ATOM 833 C CA . GLU A 1 108 ? -15.138 11.146 23.666 1.00 91.38 108 GLU A CA 1
ATOM 834 C C . GLU A 1 108 ? -13.765 10.831 23.050 1.00 91.38 108 GLU A C 1
ATOM 836 O O . GLU A 1 108 ? -13.651 10.571 21.851 1.00 91.38 108 GLU A O 1
ATOM 841 N N . GLU A 1 109 ? -12.724 10.742 23.880 1.00 92.19 109 GLU A N 1
ATOM 842 C CA . GLU A 1 109 ? -11.360 10.384 23.467 1.00 92.19 109 GLU A CA 1
ATOM 843 C C . GLU A 1 109 ? -11.251 9.025 22.750 1.00 92.19 109 GLU A C 1
ATOM 845 O O . GLU A 1 109 ? -10.341 8.823 21.941 1.00 92.19 109 GLU A O 1
ATOM 850 N N . PHE A 1 110 ? -12.194 8.104 22.979 1.00 93.12 110 PHE A N 1
ATOM 851 C CA . PHE A 1 110 ? -12.221 6.786 22.339 1.00 93.12 110 PHE A CA 1
ATOM 852 C C . PHE A 1 110 ? -13.119 6.720 21.097 1.00 93.12 110 PHE A C 1
ATOM 854 O O . PHE A 1 110 ? -13.047 5.739 20.352 1.00 93.12 110 PHE A O 1
ATOM 861 N N . HIS A 1 111 ? -13.943 7.740 20.829 1.00 94.44 111 HIS A N 1
ATOM 862 C CA . HIS A 1 111 ? -14.952 7.702 19.759 1.00 94.44 111 HIS A CA 1
ATOM 863 C C . HIS A 1 111 ? -14.325 7.522 18.378 1.00 94.44 111 HIS A C 1
ATOM 865 O O . HIS A 1 111 ? -14.816 6.736 17.570 1.00 94.44 111 HIS A O 1
ATOM 871 N N . PHE A 1 112 ? -13.202 8.192 18.110 1.00 93.31 112 PHE A N 1
ATOM 872 C CA . PHE A 1 112 ? -12.515 8.080 16.822 1.00 93.31 112 PHE A CA 1
ATOM 873 C C . PHE A 1 112 ? -11.972 6.666 16.568 1.00 93.31 112 PHE A C 1
ATOM 875 O O . PHE A 1 112 ? -12.141 6.106 15.481 1.00 93.31 112 PHE A O 1
ATOM 882 N N . ALA A 1 113 ? -11.324 6.070 17.572 1.00 92.62 113 ALA A N 1
ATOM 883 C CA . ALA A 1 113 ? -10.788 4.716 17.469 1.00 92.62 113 ALA A CA 1
ATOM 884 C C . ALA A 1 113 ? -11.918 3.685 17.311 1.00 92.62 113 ALA A C 1
ATOM 886 O O . ALA A 1 113 ? -11.834 2.802 16.452 1.00 92.62 113 ALA A O 1
ATOM 887 N N . LEU A 1 114 ? -13.003 3.855 18.070 1.00 94.25 114 LEU A N 1
ATOM 888 C CA . LEU A 1 114 ? -14.196 3.023 17.978 1.00 94.25 114 LEU A CA 1
ATOM 889 C C . LEU A 1 114 ? -14.858 3.116 16.597 1.00 94.25 114 LEU A C 1
ATOM 891 O O . LEU A 1 114 ? -15.135 2.087 15.985 1.00 94.25 114 LEU A O 1
ATOM 895 N N . LEU A 1 115 ? -15.037 4.323 16.055 1.00 94.62 115 LEU A N 1
ATOM 896 C CA . LEU A 1 115 ? -15.625 4.527 14.729 1.00 94.62 115 LEU A CA 1
ATOM 897 C C . LEU A 1 115 ? -14.814 3.840 13.624 1.00 94.62 115 LEU A C 1
ATOM 899 O O . LEU A 1 115 ? -15.386 3.238 12.716 1.00 94.62 115 LEU A O 1
ATOM 903 N N . ASN A 1 116 ? -13.482 3.883 13.697 1.00 93.31 116 ASN A N 1
ATOM 904 C CA . ASN A 1 116 ? -12.639 3.154 12.747 1.00 93.31 116 ASN A CA 1
ATOM 905 C C . ASN A 1 116 ? -12.835 1.637 12.863 1.00 93.31 116 ASN A C 1
ATOM 907 O O . ASN A 1 116 ? -12.890 0.946 11.844 1.00 93.31 116 ASN A O 1
ATOM 911 N N . ARG A 1 117 ? -12.983 1.114 14.086 1.00 92.62 117 ARG A N 1
ATOM 912 C CA . ARG A 1 117 ? -13.262 -0.309 14.309 1.00 92.62 117 ARG A CA 1
ATOM 913 C C . ARG A 1 117 ? -14.623 -0.712 13.738 1.00 92.62 117 ARG A C 1
ATOM 915 O O . ARG A 1 117 ? -14.692 -1.732 13.054 1.00 92.62 117 ARG A O 1
ATOM 922 N N . ILE A 1 118 ? -15.651 0.112 13.953 1.00 94.31 118 ILE A N 1
ATOM 923 C CA . ILE A 1 118 ? -16.999 -0.056 13.389 1.00 94.31 118 ILE A CA 1
ATOM 924 C C . ILE A 1 118 ? -16.925 -0.106 11.862 1.00 94.31 118 ILE A C 1
ATOM 926 O O . ILE A 1 118 ? -17.347 -1.095 11.276 1.00 94.31 118 ILE A O 1
ATOM 930 N N . ARG A 1 119 ? -16.302 0.896 11.226 1.00 93.56 119 ARG A N 1
ATOM 931 C CA . ARG A 1 119 ? -16.147 0.971 9.761 1.00 93.56 119 ARG A CA 1
ATOM 932 C C . ARG A 1 119 ? -15.486 -0.263 9.170 1.00 93.56 119 ARG A C 1
ATOM 934 O O . ARG A 1 119 ? -15.900 -0.738 8.117 1.00 93.56 119 ARG A O 1
ATOM 941 N N . ILE A 1 120 ? -14.450 -0.782 9.828 1.00 92.12 120 ILE A N 1
ATOM 942 C CA . ILE A 1 120 ? -13.798 -2.019 9.394 1.00 92.12 120 ILE A CA 1
ATOM 943 C C . ILE A 1 120 ? -14.796 -3.175 9.486 1.00 92.12 120 ILE A C 1
ATOM 945 O O . ILE A 1 120 ? -15.044 -3.825 8.475 1.00 92.12 120 ILE A O 1
ATOM 949 N N . ALA A 1 121 ? -15.409 -3.393 10.650 1.00 92.12 121 ALA A N 1
ATOM 950 C CA . ALA A 1 121 ? -16.348 -4.492 10.868 1.00 92.12 121 ALA A CA 1
ATOM 951 C C . ALA A 1 121 ? -17.550 -4.459 9.902 1.00 92.12 121 ALA A C 1
ATOM 953 O O . ALA A 1 121 ? -17.958 -5.497 9.380 1.00 92.12 121 ALA A O 1
ATOM 954 N N . THR A 1 122 ? -18.077 -3.270 9.587 1.00 92.31 122 THR A N 1
ATOM 955 C CA . THR A 1 122 ? -19.215 -3.085 8.671 1.00 92.31 122 THR A CA 1
ATOM 956 C C . THR A 1 122 ? -18.838 -3.153 7.192 1.00 92.31 122 THR A C 1
ATOM 958 O O . THR A 1 122 ? -19.718 -3.365 6.356 1.00 92.31 122 THR A O 1
ATOM 961 N N . SER A 1 123 ? -17.566 -2.996 6.825 1.00 90.81 123 SER A N 1
ATOM 962 C CA . SER A 1 123 ? -17.155 -2.868 5.416 1.00 90.81 123 SER A CA 1
ATOM 963 C C . SER A 1 123 ? -16.267 -4.002 4.908 1.00 90.81 123 SER A C 1
ATOM 965 O O . SER A 1 123 ? -16.183 -4.205 3.700 1.00 90.81 123 SER A O 1
ATOM 967 N N . ILE A 1 124 ? -15.613 -4.756 5.795 1.00 90.25 124 ILE A N 1
ATOM 968 C CA . ILE A 1 124 ? -14.573 -5.739 5.442 1.00 90.25 124 ILE A CA 1
ATOM 969 C C . ILE A 1 124 ? -15.067 -6.870 4.518 1.00 90.25 124 ILE A C 1
ATOM 971 O O . ILE A 1 124 ? -14.293 -7.395 3.714 1.00 90.25 124 ILE A O 1
ATOM 975 N N . THR A 1 125 ? -16.358 -7.212 4.581 1.00 90.19 125 THR A N 1
ATOM 976 C CA . THR A 1 125 ? -16.978 -8.256 3.746 1.00 90.19 125 THR A CA 1
ATOM 977 C C . THR A 1 125 ? -17.217 -7.811 2.303 1.00 90.19 125 THR A C 1
ATOM 979 O O . THR A 1 125 ? -17.219 -8.644 1.403 1.00 90.19 125 THR A O 1
ATOM 982 N N . SER A 1 126 ? -17.414 -6.512 2.062 1.00 92.50 126 SER A N 1
ATOM 983 C CA . SER A 1 126 ? -17.588 -5.966 0.714 1.00 92.50 126 SER A CA 1
ATOM 984 C C . SER A 1 126 ? -16.224 -5.741 0.079 1.00 92.50 126 SER A C 1
ATOM 986 O O . SER A 1 126 ? -15.403 -5.014 0.633 1.00 92.50 126 SER A O 1
ATOM 988 N N . THR A 1 127 ? -15.974 -6.325 -1.094 1.00 93.69 127 THR A N 1
ATOM 989 C CA . THR A 1 127 ? -14.700 -6.144 -1.803 1.00 93.69 127 THR A CA 1
ATOM 990 C C . THR A 1 127 ? -14.420 -4.679 -2.118 1.00 93.69 127 THR A C 1
ATOM 992 O O . THR A 1 127 ? -13.322 -4.199 -1.846 1.00 93.69 127 THR A O 1
ATOM 995 N N . GLU A 1 128 ? -15.410 -3.939 -2.616 1.00 94.50 128 GLU A N 1
ATOM 996 C CA . GLU A 1 128 ? -15.257 -2.514 -2.920 1.00 94.50 128 GLU A CA 1
ATOM 997 C C . GLU A 1 128 ? -14.913 -1.707 -1.658 1.00 94.50 128 GLU A C 1
ATOM 999 O O . GLU A 1 128 ? -13.936 -0.957 -1.626 1.00 94.50 128 GLU A O 1
ATOM 1004 N N . SER A 1 129 ? -15.674 -1.903 -0.579 1.00 93.56 129 SER A N 1
ATOM 1005 C CA . SER A 1 129 ? -15.475 -1.155 0.665 1.00 93.56 129 SER A CA 1
ATOM 1006 C C . SER A 1 129 ? -14.163 -1.542 1.359 1.00 93.56 129 SER A C 1
ATOM 1008 O O . SER A 1 129 ? -13.461 -0.671 1.874 1.00 93.56 129 SER A O 1
ATOM 1010 N N . ARG A 1 130 ? -13.777 -2.823 1.315 1.00 94.56 130 ARG A N 1
ATOM 1011 C CA . ARG A 1 130 ? -12.485 -3.323 1.807 1.00 94.56 130 ARG A CA 1
ATOM 1012 C C . ARG A 1 130 ? -11.315 -2.700 1.049 1.00 94.56 130 ARG A C 1
ATOM 1014 O O . ARG A 1 130 ? -10.393 -2.196 1.692 1.00 94.56 130 ARG A O 1
ATOM 1021 N N . ARG A 1 131 ? -11.362 -2.679 -0.288 1.00 95.88 131 ARG A N 1
ATOM 1022 C CA . ARG A 1 131 ? -10.346 -2.019 -1.128 1.00 95.88 131 ARG A CA 1
ATOM 1023 C C . ARG A 1 131 ? -10.254 -0.531 -0.810 1.00 95.88 131 ARG A C 1
ATOM 1025 O O . ARG A 1 131 ? -9.158 -0.021 -0.598 1.00 95.88 131 ARG A O 1
ATOM 1032 N N . ARG A 1 132 ? -11.391 0.150 -0.651 1.00 96.62 132 ARG A N 1
ATOM 1033 C CA . ARG A 1 132 ? -11.430 1.565 -0.259 1.00 96.62 132 ARG A CA 1
ATOM 1034 C C . ARG A 1 132 ? -10.777 1.819 1.102 1.00 96.62 132 ARG A C 1
ATOM 1036 O O . ARG A 1 132 ? -10.002 2.763 1.237 1.00 96.62 132 ARG A O 1
ATOM 1043 N N . LEU A 1 133 ? -11.046 0.981 2.105 1.00 95.50 133 LEU A N 1
ATOM 1044 C CA . LEU A 1 133 ? -10.387 1.079 3.413 1.00 95.50 133 LEU A CA 1
ATOM 1045 C C . LEU A 1 133 ? -8.877 0.828 3.320 1.00 95.50 133 LEU A C 1
ATOM 1047 O O . LEU A 1 133 ? -8.102 1.519 3.984 1.00 95.50 133 LEU A O 1
ATOM 1051 N N . LEU A 1 134 ? -8.450 -0.119 2.482 1.00 96.62 134 LEU A N 1
ATOM 1052 C CA . LEU A 1 134 ? -7.032 -0.372 2.225 1.00 96.62 134 LEU A CA 1
ATOM 1053 C C . LEU A 1 134 ? -6.355 0.848 1.582 1.00 96.62 134 LEU A C 1
ATOM 1055 O O . LEU A 1 134 ? -5.304 1.272 2.058 1.00 96.62 134 LEU A O 1
ATOM 1059 N N . ILE A 1 135 ? -6.985 1.462 0.578 1.00 98.00 135 ILE A N 1
ATOM 1060 C CA . ILE A 1 135 ? -6.499 2.688 -0.073 1.00 98.00 135 ILE A CA 1
ATOM 1061 C C . ILE A 1 135 ? -6.349 3.822 0.944 1.00 98.00 135 ILE A C 1
ATOM 1063 O O . ILE A 1 135 ? -5.290 4.441 1.020 1.00 98.00 135 ILE A O 1
ATOM 1067 N N . ILE A 1 136 ? -7.369 4.058 1.779 1.00 97.44 136 ILE A N 1
ATOM 1068 C CA . ILE A 1 136 ? -7.325 5.083 2.836 1.00 97.44 136 ILE A CA 1
ATOM 1069 C C . ILE A 1 136 ? -6.157 4.822 3.794 1.00 97.44 136 ILE A C 1
ATOM 1071 O O . ILE A 1 136 ? -5.421 5.748 4.137 1.00 97.44 136 ILE A O 1
ATOM 1075 N N . ARG A 1 137 ? -5.954 3.563 4.205 1.00 96.50 137 ARG A N 1
ATOM 1076 C CA . ARG A 1 137 ? -4.841 3.177 5.081 1.00 96.50 137 ARG A CA 1
ATOM 1077 C C . ARG A 1 137 ? -3.488 3.484 4.438 1.00 96.50 137 ARG A C 1
ATOM 1079 O O . ARG A 1 137 ? -2.623 4.047 5.104 1.00 96.50 137 ARG A O 1
ATOM 1086 N N . ILE A 1 138 ? -3.297 3.119 3.173 1.00 98.50 138 ILE A N 1
ATOM 1087 C CA . ILE A 1 138 ? -2.026 3.320 2.466 1.00 98.50 138 ILE A CA 1
ATOM 1088 C C . ILE A 1 138 ? -1.764 4.813 2.230 1.00 98.50 138 ILE A C 1
ATOM 1090 O O . ILE A 1 138 ? -0.656 5.282 2.480 1.00 98.50 138 ILE A O 1
ATOM 1094 N N . LEU A 1 139 ? -2.783 5.589 1.852 1.00 98.38 139 LEU A N 1
ATOM 1095 C CA . LEU A 1 139 ? -2.672 7.045 1.721 1.00 98.38 139 LEU A CA 1
ATOM 1096 C C . LEU A 1 139 ? -2.311 7.720 3.045 1.00 98.38 139 LEU A C 1
ATOM 1098 O O . LEU A 1 139 ? -1.467 8.610 3.065 1.00 98.38 139 LEU A O 1
ATOM 1102 N N . ALA A 1 140 ? -2.898 7.284 4.163 1.00 97.69 140 ALA A N 1
ATOM 1103 C CA . ALA A 1 140 ? -2.533 7.802 5.480 1.00 97.69 140 ALA A CA 1
ATOM 1104 C C . ALA A 1 140 ? -1.053 7.538 5.808 1.00 97.69 140 ALA A C 1
ATOM 1106 O O . ALA A 1 140 ? -0.388 8.402 6.381 1.00 97.69 140 ALA A O 1
ATOM 1107 N N . ILE A 1 141 ? -0.520 6.378 5.405 1.00 98.19 141 ILE A N 1
ATOM 1108 C CA . ILE A 1 141 ? 0.907 6.051 5.535 1.00 98.19 141 ILE A CA 1
ATOM 1109 C C . ILE A 1 141 ? 1.756 6.951 4.632 1.00 98.19 141 ILE A C 1
ATOM 1111 O O . ILE A 1 141 ? 2.745 7.504 5.108 1.00 98.19 141 ILE A O 1
ATOM 1115 N N . ALA A 1 142 ? 1.363 7.152 3.372 1.00 98.00 142 ALA A N 1
ATOM 1116 C CA . ALA A 1 142 ? 2.065 8.046 2.451 1.00 98.00 142 ALA A CA 1
ATOM 1117 C C . ALA A 1 142 ? 2.130 9.482 2.998 1.00 98.00 142 ALA A C 1
ATOM 1119 O O . ALA A 1 142 ? 3.210 10.060 3.114 1.00 98.00 142 ALA A O 1
ATOM 1120 N N . ILE A 1 143 ? 0.991 10.035 3.428 1.00 97.69 143 ILE A N 1
ATOM 1121 C CA . ILE A 1 143 ? 0.907 11.380 4.014 1.00 97.69 143 ILE A CA 1
ATOM 1122 C C . ILE A 1 143 ? 1.771 11.476 5.274 1.00 97.69 143 ILE A C 1
ATOM 1124 O O . ILE A 1 143 ? 2.532 12.432 5.423 1.00 97.69 143 ILE A O 1
ATOM 1128 N N . MET A 1 144 ? 1.695 10.486 6.172 1.00 97.75 144 MET A N 1
ATOM 1129 C CA . MET A 1 144 ? 2.554 10.439 7.356 1.00 97.75 144 MET A CA 1
ATOM 1130 C C . MET A 1 144 ? 4.030 10.492 6.961 1.00 97.75 144 MET A C 1
ATOM 1132 O O . MET A 1 144 ? 4.765 11.302 7.517 1.00 97.75 144 MET A O 1
ATOM 1136 N N . ALA A 1 145 ? 4.447 9.672 5.997 1.00 97.62 145 ALA A N 1
ATOM 1137 C CA . ALA A 1 145 ? 5.840 9.577 5.584 1.00 97.62 145 ALA A CA 1
ATOM 1138 C C . ALA A 1 145 ? 6.382 10.893 4.991 1.00 97.62 145 ALA A C 1
ATOM 1140 O O . ALA A 1 145 ? 7.562 11.201 5.144 1.00 97.62 145 ALA A O 1
ATOM 1141 N N . HIS A 1 146 ? 5.518 11.708 4.376 1.00 95.38 146 HIS A N 1
ATOM 1142 C CA . HIS A 1 146 ? 5.890 13.020 3.839 1.00 95.38 146 HIS A CA 1
ATOM 1143 C C . HIS A 1 146 ? 5.865 14.162 4.862 1.00 95.38 146 HIS A C 1
ATOM 1145 O O . HIS A 1 146 ? 6.626 15.118 4.721 1.00 95.38 146 HIS A O 1
ATOM 1151 N N . VAL A 1 147 ? 4.978 14.105 5.858 1.00 97.06 147 VAL A N 1
ATOM 1152 C CA . VAL A 1 147 ? 4.706 15.244 6.757 1.00 97.06 147 VAL A CA 1
ATOM 1153 C C . VAL A 1 147 ? 5.339 15.061 8.135 1.00 97.06 147 VAL A C 1
ATOM 1155 O O . VAL A 1 147 ? 5.727 16.032 8.785 1.00 97.06 147 VAL A O 1
ATOM 1158 N N . ILE A 1 148 ? 5.439 13.822 8.609 1.00 97.56 148 ILE A N 1
ATOM 1159 C CA . ILE A 1 148 ? 5.899 13.505 9.958 1.00 97.56 148 ILE A CA 1
ATOM 1160 C C . ILE A 1 148 ? 7.393 13.160 9.923 1.00 97.56 148 ILE A C 1
ATOM 1162 O O . ILE A 1 148 ? 7.823 12.394 9.065 1.00 97.56 148 ILE A O 1
ATOM 1166 N N . PRO A 1 149 ? 8.214 13.675 10.854 1.00 97.31 149 PRO A N 1
ATOM 1167 C CA . PRO A 1 149 ? 9.614 13.274 10.953 1.00 97.31 149 PRO A CA 1
ATOM 1168 C C . PRO A 1 149 ? 9.791 11.795 11.322 1.00 97.31 149 PRO A C 1
ATOM 1170 O O . PRO A 1 149 ? 9.022 11.246 12.116 1.00 97.31 149 PRO A O 1
ATOM 1173 N N . GLU A 1 150 ? 10.865 11.178 10.825 1.00 96.81 150 GLU A N 1
ATOM 1174 C CA . GLU A 1 150 ? 11.175 9.752 11.013 1.00 96.81 150 GLU A CA 1
ATOM 1175 C C . GLU A 1 150 ? 11.150 9.322 12.490 1.00 96.81 150 GLU A C 1
ATOM 1177 O O . GLU A 1 150 ? 10.536 8.315 12.838 1.00 96.81 150 GLU A O 1
ATOM 1182 N N . GLN A 1 151 ? 11.730 10.128 13.389 1.00 96.88 151 GLN A N 1
ATOM 1183 C CA . GLN A 1 151 ? 11.776 9.835 14.826 1.00 96.88 151 GLN A CA 1
ATOM 1184 C C . GLN A 1 151 ? 10.390 9.754 15.487 1.00 96.88 151 GLN A C 1
ATOM 1186 O O . GLN A 1 151 ? 10.238 9.108 16.521 1.00 96.88 151 GLN A O 1
ATOM 1191 N N . VAL A 1 152 ? 9.377 10.400 14.900 1.00 97.31 152 VAL A N 1
ATOM 1192 C CA . VAL A 1 152 ? 7.987 10.353 15.374 1.00 97.31 152 VAL A CA 1
ATOM 1193 C C . VAL A 1 152 ? 7.220 9.219 14.690 1.00 97.31 152 VAL A C 1
ATOM 1195 O O . VAL A 1 152 ? 6.387 8.579 15.332 1.00 97.31 152 VAL A O 1
ATOM 1198 N N . ALA A 1 153 ? 7.501 8.944 13.414 1.00 96.88 153 ALA A N 1
ATOM 1199 C CA . ALA A 1 153 ? 6.888 7.844 12.669 1.00 96.88 153 ALA A CA 1
ATOM 1200 C C . ALA A 1 153 ? 7.332 6.466 13.192 1.00 96.88 153 ALA A C 1
ATOM 1202 O O . ALA A 1 153 ? 6.519 5.544 13.275 1.00 96.88 153 ALA A O 1
ATOM 1203 N N . GLN A 1 154 ? 8.592 6.335 13.617 1.00 96.19 154 GLN A N 1
ATOM 1204 C CA . GLN A 1 154 ? 9.180 5.082 14.095 1.00 96.19 154 GLN A CA 1
ATOM 1205 C C . GLN A 1 154 ? 8.378 4.403 15.221 1.00 96.19 154 GLN A C 1
ATOM 1207 O O . GLN A 1 154 ? 7.935 3.271 15.013 1.00 96.19 154 GLN A O 1
ATOM 1212 N N . PRO A 1 155 ? 8.126 5.045 16.381 1.00 96.94 155 PRO A N 1
ATOM 1213 C CA . PRO A 1 155 ? 7.352 4.422 17.453 1.00 96.94 155 PRO A CA 1
ATOM 1214 C C . PRO A 1 155 ? 5.846 4.357 17.163 1.00 96.94 155 PRO A C 1
ATOM 1216 O O . PRO A 1 155 ? 5.140 3.667 17.886 1.00 96.94 155 PRO A O 1
ATOM 1219 N N . LYS A 1 156 ? 5.331 5.078 16.155 1.00 93.69 156 LYS A N 1
ATOM 1220 C CA . LYS A 1 156 ? 3.891 5.123 15.839 1.00 93.69 156 LYS A CA 1
ATOM 1221 C C . LYS A 1 156 ? 3.457 4.100 14.793 1.00 93.69 156 LYS A C 1
ATOM 1223 O O . LYS A 1 156 ? 2.328 3.628 14.860 1.00 93.69 156 LYS A O 1
ATOM 1228 N N . LEU A 1 157 ? 4.323 3.780 13.832 1.00 95.38 157 LEU A N 1
ATOM 1229 C CA . LEU A 1 157 ? 4.016 2.871 12.728 1.00 95.38 157 LEU A CA 1
ATOM 1230 C C . LEU A 1 157 ? 5.025 1.730 12.648 1.00 95.38 157 LEU A C 1
ATOM 1232 O O . LEU A 1 157 ? 4.654 0.577 12.833 1.00 95.38 157 LEU A O 1
ATOM 1236 N N . PHE A 1 158 ? 6.297 2.039 12.391 1.00 96.00 158 PHE A N 1
ATOM 1237 C CA . PHE A 1 158 ? 7.283 1.021 12.017 1.00 96.00 158 PHE A CA 1
ATOM 1238 C C . PHE A 1 158 ? 7.604 0.025 13.136 1.00 96.00 158 PHE A C 1
ATOM 1240 O O . PHE A 1 158 ? 7.974 -1.106 12.842 1.00 96.00 158 PHE A O 1
ATOM 1247 N N . LEU A 1 159 ? 7.446 0.417 14.405 1.00 95.69 159 LEU A N 1
ATOM 1248 C CA . LEU A 1 159 ? 7.593 -0.496 15.541 1.00 95.69 159 LEU A CA 1
ATOM 1249 C C . LEU A 1 159 ? 6.502 -1.580 15.570 1.00 95.69 159 LEU A C 1
ATOM 1251 O O . LEU A 1 159 ? 6.784 -2.719 15.928 1.00 95.69 159 LEU A O 1
ATOM 1255 N N . TYR A 1 160 ? 5.269 -1.228 15.200 1.00 93.81 160 TYR A N 1
ATOM 1256 C CA . TYR A 1 160 ? 4.113 -2.132 15.241 1.00 93.81 160 TYR A CA 1
ATOM 1257 C C . TYR A 1 160 ? 3.857 -2.832 13.901 1.00 93.81 160 TYR A C 1
ATOM 1259 O O . TYR A 1 160 ? 3.225 -3.884 13.852 1.00 93.81 160 TYR A O 1
ATOM 1267 N N . GLU A 1 161 ? 4.359 -2.261 12.808 1.00 93.75 161 GLU A N 1
ATOM 1268 C CA . GLU A 1 161 ? 4.218 -2.768 11.446 1.00 93.75 161 GLU A CA 1
ATOM 1269 C C . GLU A 1 161 ? 5.603 -2.897 10.781 1.00 93.75 161 GLU A C 1
ATOM 1271 O O . GLU A 1 161 ? 5.908 -2.150 9.848 1.00 93.75 161 GLU A O 1
ATOM 1276 N N . PRO A 1 162 ? 6.463 -3.825 11.251 1.00 93.38 162 PRO A N 1
ATOM 1277 C CA . PRO A 1 162 ? 7.830 -3.965 10.741 1.00 93.38 162 PRO A CA 1
ATOM 1278 C C . PRO A 1 162 ? 7.865 -4.355 9.260 1.00 93.38 162 PRO A C 1
ATOM 1280 O O . PRO A 1 162 ? 8.713 -3.873 8.523 1.00 93.38 162 PRO A O 1
ATOM 1283 N N . ASP A 1 163 ? 6.895 -5.148 8.803 1.00 95.44 163 ASP A N 1
ATOM 1284 C CA . ASP A 1 163 ? 6.810 -5.631 7.419 1.00 95.44 163 ASP A CA 1
ATOM 1285 C C . ASP A 1 163 ? 6.056 -4.664 6.494 1.00 95.44 163 ASP A C 1
ATOM 1287 O O . ASP A 1 163 ? 5.589 -5.056 5.425 1.00 95.44 163 ASP A O 1
ATOM 1291 N N . ILE A 1 164 ? 5.806 -3.416 6.906 1.00 97.00 164 ILE A N 1
ATOM 1292 C CA . ILE A 1 164 ? 4.965 -2.517 6.103 1.00 97.00 164 ILE A CA 1
ATOM 1293 C C . ILE A 1 164 ? 5.560 -2.263 4.716 1.00 97.00 164 ILE A C 1
ATOM 1295 O O . ILE A 1 164 ? 4.823 -2.226 3.735 1.00 97.00 164 ILE A O 1
ATOM 1299 N N . VAL A 1 165 ? 6.886 -2.146 4.615 1.00 98.12 165 VAL A N 1
ATOM 1300 C CA . VAL A 1 165 ? 7.571 -1.876 3.346 1.00 98.12 165 VAL A CA 1
ATOM 1301 C C . VAL A 1 165 ? 7.473 -3.068 2.398 1.00 98.12 165 VAL A C 1
ATOM 1303 O O . VAL A 1 165 ? 7.126 -2.885 1.233 1.00 98.12 165 VAL A O 1
ATOM 1306 N N . SER A 1 166 ? 7.714 -4.287 2.887 1.00 97.31 166 SER A N 1
ATOM 1307 C CA . SER A 1 166 ? 7.573 -5.502 2.077 1.00 97.31 166 SER A CA 1
ATOM 1308 C C . SER A 1 166 ? 6.123 -5.728 1.645 1.00 97.31 166 SER A C 1
ATOM 1310 O O . SER A 1 166 ? 5.878 -5.998 0.474 1.00 97.31 166 SER A O 1
ATOM 1312 N N . ASN A 1 167 ? 5.149 -5.507 2.534 1.00 96.69 167 ASN A N 1
ATOM 1313 C CA . ASN A 1 167 ? 3.725 -5.586 2.189 1.00 96.69 167 ASN A CA 1
ATOM 1314 C C . ASN A 1 167 ? 3.326 -4.585 1.091 1.00 96.69 167 ASN A C 1
ATOM 1316 O O . ASN A 1 167 ? 2.554 -4.928 0.198 1.00 96.69 167 ASN A O 1
ATOM 1320 N N . LEU A 1 168 ? 3.845 -3.353 1.136 1.00 98.25 168 LEU A N 1
ATOM 1321 C CA . LEU A 1 168 ? 3.609 -2.351 0.091 1.00 98.25 168 LEU A CA 1
ATOM 1322 C C . LEU A 1 168 ? 4.280 -2.735 -1.236 1.00 98.25 168 LEU A C 1
ATOM 1324 O O . LEU A 1 168 ? 3.689 -2.520 -2.292 1.00 98.25 168 LEU A O 1
ATOM 1328 N N . ALA A 1 169 ? 5.480 -3.320 -1.196 1.00 97.94 169 ALA A N 1
ATOM 1329 C CA . ALA A 1 169 ? 6.167 -3.808 -2.392 1.00 97.94 169 ALA A CA 1
ATOM 1330 C C . ALA A 1 169 ? 5.417 -4.974 -3.059 1.00 97.94 169 ALA A C 1
ATOM 1332 O O . ALA A 1 169 ? 5.306 -5.011 -4.283 1.00 97.94 169 ALA A O 1
ATOM 1333 N N . GLU A 1 170 ? 4.834 -5.882 -2.273 1.00 97.06 170 GLU A N 1
ATOM 1334 C CA . GLU A 1 170 ? 3.989 -6.963 -2.795 1.00 97.06 170 GLU A CA 1
ATOM 1335 C C . GLU A 1 170 ? 2.723 -6.434 -3.482 1.00 97.06 170 GLU A C 1
ATOM 1337 O O . GLU A 1 170 ? 2.302 -6.985 -4.497 1.00 97.06 170 GLU A O 1
ATOM 1342 N N . LEU A 1 171 ? 2.135 -5.333 -2.998 1.00 97.88 171 LEU A N 1
ATOM 1343 C CA . LEU A 1 171 ? 0.969 -4.727 -3.651 1.00 97.88 171 LEU A CA 1
ATOM 1344 C C . LEU A 1 171 ? 1.275 -4.222 -5.064 1.00 97.88 171 LEU A C 1
ATOM 1346 O O . LEU A 1 171 ? 0.397 -4.280 -5.918 1.00 97.88 171 LEU A O 1
ATOM 1350 N N . VAL A 1 172 ? 2.502 -3.762 -5.323 1.00 97.31 172 VAL A N 1
ATOM 1351 C CA . VAL A 1 172 ? 2.948 -3.304 -6.653 1.00 97.31 172 VAL A CA 1
ATOM 1352 C C . VAL A 1 172 ? 3.640 -4.402 -7.463 1.00 97.31 172 VAL A C 1
ATOM 1354 O O . VAL A 1 172 ? 4.124 -4.151 -8.569 1.00 97.31 172 VAL A O 1
ATOM 1357 N N . HIS A 1 173 ? 3.700 -5.628 -6.937 1.00 95.44 173 HIS A N 1
ATOM 1358 C CA . HIS A 1 173 ? 4.326 -6.737 -7.635 1.00 95.44 173 HIS A CA 1
ATOM 1359 C C . HIS A 1 173 ? 3.485 -7.124 -8.872 1.00 95.44 173 HIS A C 1
ATOM 1361 O O . HIS A 1 173 ? 2.290 -7.412 -8.749 1.00 95.44 173 HIS A O 1
ATOM 1367 N N . PRO A 1 174 ? 4.087 -7.192 -10.075 1.00 88.88 174 PRO A N 1
ATOM 1368 C CA . PRO A 1 174 ? 3.361 -7.357 -11.336 1.00 88.88 174 PRO A CA 1
ATOM 1369 C C . PRO A 1 174 ? 2.456 -8.591 -11.426 1.00 88.88 174 PRO A C 1
ATOM 1371 O O . PRO A 1 174 ? 1.435 -8.547 -12.111 1.00 88.88 174 PRO A O 1
ATOM 1374 N N . ASP A 1 175 ? 2.837 -9.665 -10.734 1.00 90.19 175 ASP A N 1
ATOM 1375 C CA . ASP A 1 175 ? 2.152 -10.963 -10.759 1.00 90.19 175 ASP A CA 1
ATOM 1376 C C . ASP A 1 175 ? 1.001 -11.086 -9.743 1.00 90.19 175 ASP A C 1
ATOM 1378 O O . ASP A 1 175 ? 0.310 -12.102 -9.713 1.00 90.19 175 ASP A O 1
ATOM 1382 N N . ARG A 1 176 ? 0.768 -10.071 -8.897 1.00 89.75 176 ARG A N 1
ATOM 1383 C CA . ARG A 1 176 ? -0.247 -10.135 -7.825 1.00 89.75 176 ARG A CA 1
ATOM 1384 C C . ARG A 1 176 ? -1.649 -9.708 -8.255 1.00 89.75 176 ARG A C 1
ATOM 1386 O O . ARG A 1 176 ? -2.570 -9.795 -7.452 1.00 89.75 176 ARG A O 1
ATOM 1393 N N . ASN A 1 177 ? -1.815 -9.265 -9.503 1.00 90.50 177 ASN A N 1
ATOM 1394 C CA . ASN A 1 177 ? -3.092 -8.822 -10.079 1.00 90.50 177 ASN A CA 1
ATOM 1395 C C . ASN A 1 177 ? -3.870 -7.836 -9.178 1.00 90.50 177 ASN A C 1
ATOM 1397 O O . ASN A 1 177 ? -5.092 -7.901 -9.055 1.00 90.50 177 ASN A O 1
ATOM 1401 N N . VAL A 1 178 ? -3.145 -6.936 -8.511 1.00 95.50 178 VAL A N 1
ATOM 1402 C CA . VAL A 1 178 ? -3.727 -5.916 -7.634 1.00 95.50 178 VAL A CA 1
ATOM 1403 C C . VAL A 1 178 ? -4.310 -4.783 -8.492 1.00 95.50 178 VAL A C 1
ATOM 1405 O O . VAL A 1 178 ? -3.672 -4.383 -9.466 1.00 95.50 178 VAL A O 1
ATOM 1408 N N . PRO A 1 179 ? -5.490 -4.232 -8.162 1.00 95.62 179 PRO A N 1
ATOM 1409 C CA . PRO A 1 179 ? -6.042 -3.058 -8.839 1.00 95.62 179 PRO A CA 1
ATOM 1410 C C . PRO A 1 179 ? -5.081 -1.856 -8.900 1.00 95.62 179 PRO A C 1
ATOM 1412 O O . PRO A 1 179 ? -4.312 -1.611 -7.967 1.00 95.62 179 PRO A O 1
ATOM 1415 N N . PHE A 1 180 ? -5.107 -1.100 -10.006 1.00 95.31 180 PHE A N 1
ATOM 1416 C CA . PHE A 1 180 ? -4.149 -0.008 -10.233 1.00 95.31 180 PHE A CA 1
ATOM 1417 C C . PHE A 1 180 ? -4.265 1.129 -9.222 1.00 95.31 180 PHE A C 1
ATOM 1419 O O . PHE A 1 180 ? -3.248 1.703 -8.864 1.00 95.31 180 PHE A O 1
ATOM 1426 N N . ASP A 1 181 ? -5.461 1.428 -8.726 1.00 96.62 181 ASP A N 1
ATOM 1427 C CA . ASP A 1 181 ? -5.684 2.416 -7.666 1.00 96.62 181 ASP A CA 1
ATOM 1428 C C . ASP A 1 181 ? -4.916 2.071 -6.378 1.00 96.62 181 ASP A C 1
ATOM 1430 O O . ASP A 1 181 ? -4.253 2.935 -5.802 1.00 96.62 181 ASP A O 1
ATOM 1434 N N . ILE A 1 182 ? -4.925 0.799 -5.966 1.00 98.00 182 ILE A N 1
ATOM 1435 C CA . ILE A 1 182 ? -4.159 0.308 -4.813 1.00 98.00 182 ILE A CA 1
ATOM 1436 C C . ILE A 1 182 ? -2.657 0.369 -5.103 1.00 98.00 182 ILE A C 1
ATOM 1438 O O . ILE A 1 182 ? -1.898 0.859 -4.269 1.00 98.00 182 ILE A O 1
ATOM 1442 N N . GLN A 1 183 ? -2.225 -0.073 -6.288 1.00 98.00 183 GLN A N 1
ATOM 1443 C CA . GLN A 1 183 ? -0.813 0.005 -6.677 1.00 98.00 183 GLN A CA 1
ATOM 1444 C C . GLN A 1 183 ? -0.290 1.452 -6.670 1.00 98.00 183 GLN A C 1
ATOM 1446 O O . GLN A 1 183 ? 0.787 1.712 -6.139 1.00 98.00 183 GLN A O 1
ATOM 1451 N N . THR A 1 184 ? -1.061 2.400 -7.209 1.00 98.06 184 THR A N 1
ATOM 1452 C CA . THR A 1 184 ? -0.720 3.830 -7.249 1.00 98.06 184 THR A CA 1
ATOM 1453 C C . THR A 1 184 ? -0.473 4.379 -5.846 1.00 98.06 184 THR A C 1
ATOM 1455 O O . THR A 1 184 ? 0.566 4.985 -5.579 1.00 98.06 184 THR A O 1
ATOM 1458 N N . VAL A 1 185 ? -1.389 4.132 -4.902 1.00 98.44 185 VAL A N 1
ATOM 1459 C CA . VAL A 1 185 ? -1.200 4.622 -3.527 1.00 98.44 185 VAL A CA 1
ATOM 1460 C C . VAL A 1 185 ? -0.063 3.902 -2.806 1.00 98.44 185 VAL A C 1
ATOM 1462 O O . VAL A 1 185 ? 0.619 4.516 -1.983 1.00 98.44 185 VAL A O 1
ATOM 1465 N N . SER A 1 186 ? 0.211 2.640 -3.148 1.00 98.56 186 SER A N 1
ATOM 1466 C CA . SER A 1 186 ? 1.392 1.922 -2.666 1.00 98.56 186 SER A CA 1
ATOM 1467 C C . SER A 1 186 ? 2.693 2.543 -3.167 1.00 98.56 186 SER A C 1
ATOM 1469 O O . SER A 1 186 ? 3.620 2.679 -2.370 1.00 98.56 186 SER A O 1
ATOM 1471 N N . PHE A 1 187 ? 2.766 2.993 -4.424 1.00 98.56 187 PHE A N 1
ATOM 1472 C CA . PHE A 1 187 ? 3.923 3.745 -4.918 1.00 98.56 187 PHE A CA 1
ATOM 1473 C C . PHE A 1 187 ? 4.119 5.065 -4.173 1.00 98.56 187 PHE A C 1
ATOM 1475 O O . PHE A 1 187 ? 5.243 5.349 -3.766 1.00 98.56 187 PHE A O 1
ATOM 1482 N N . PHE A 1 188 ? 3.052 5.826 -3.902 1.00 98.44 188 PHE A N 1
ATOM 1483 C CA . PHE A 1 188 ? 3.161 7.036 -3.073 1.00 98.44 188 PHE A CA 1
ATOM 1484 C C . PHE A 1 188 ? 3.676 6.733 -1.662 1.00 98.44 188 PHE A C 1
ATOM 1486 O O . PHE A 1 188 ? 4.528 7.453 -1.144 1.00 98.44 188 PHE A O 1
ATOM 1493 N N . ALA A 1 189 ? 3.205 5.650 -1.038 1.00 98.62 189 ALA A N 1
ATOM 1494 C CA . ALA A 1 189 ? 3.694 5.245 0.277 1.00 98.62 189 ALA A CA 1
ATOM 1495 C C . ALA A 1 189 ? 5.169 4.815 0.239 1.00 98.62 189 ALA A C 1
ATOM 1497 O O . ALA A 1 189 ? 5.935 5.202 1.121 1.00 98.62 189 ALA A O 1
ATOM 1498 N N . LEU A 1 190 ? 5.588 4.061 -0.783 1.00 98.75 190 LEU A N 1
ATOM 1499 C CA . LEU A 1 190 ? 6.988 3.672 -0.974 1.00 98.75 190 LEU A CA 1
ATOM 1500 C C . LEU A 1 190 ? 7.887 4.890 -1.234 1.00 98.75 190 LEU A C 1
ATOM 1502 O O . LEU A 1 190 ? 8.965 4.958 -0.642 1.00 98.75 190 LEU A O 1
ATOM 1506 N N . ASP A 1 191 ? 7.448 5.868 -2.038 1.00 98.44 191 ASP A N 1
ATOM 1507 C CA . ASP A 1 191 ? 8.177 7.132 -2.245 1.00 98.44 191 ASP A CA 1
ATOM 1508 C C . ASP A 1 191 ? 8.354 7.873 -0.922 1.00 98.44 191 ASP A C 1
ATOM 1510 O O . ASP A 1 191 ? 9.485 8.152 -0.519 1.00 98.44 191 ASP A O 1
ATOM 1514 N N . GLY A 1 192 ? 7.261 8.107 -0.194 1.00 98.06 192 GLY A N 1
ATOM 1515 C CA . GLY A 1 192 ? 7.298 8.778 1.102 1.00 98.06 192 GLY A CA 1
ATOM 1516 C C . GLY A 1 192 ? 8.228 8.084 2.096 1.00 98.06 192 GLY A C 1
ATOM 1517 O O . GLY A 1 192 ? 9.093 8.730 2.685 1.00 98.06 192 GLY A O 1
ATOM 1518 N N . ILE A 1 193 ? 8.107 6.762 2.254 1.00 98.50 193 ILE A N 1
ATOM 1519 C CA . ILE A 1 193 ? 8.935 5.990 3.194 1.00 98.50 193 ILE A CA 1
ATOM 1520 C C . ILE A 1 193 ? 10.408 5.997 2.772 1.00 98.50 193 ILE A C 1
ATOM 1522 O O . ILE A 1 193 ? 11.285 6.075 3.632 1.00 98.50 193 ILE A O 1
ATOM 1526 N N . SER A 1 194 ? 10.708 5.952 1.470 1.00 98.12 194 SER A N 1
ATOM 1527 C CA . SER A 1 194 ? 12.091 5.947 0.976 1.00 98.12 194 SER A CA 1
ATOM 1528 C C . SER A 1 194 ? 12.870 7.212 1.351 1.00 98.12 194 SER A C 1
ATOM 1530 O O . SER A 1 194 ? 14.099 7.179 1.410 1.00 98.12 194 SER A O 1
ATOM 1532 N N . ARG A 1 195 ? 12.167 8.308 1.672 1.00 97.06 195 ARG A N 1
ATOM 1533 C CA . ARG A 1 195 ? 12.760 9.579 2.112 1.00 97.06 195 ARG A CA 1
ATOM 1534 C C . ARG A 1 195 ? 13.293 9.542 3.541 1.00 97.06 195 ARG A C 1
ATOM 1536 O O . ARG A 1 195 ? 14.106 10.391 3.909 1.00 97.06 195 ARG A O 1
ATOM 1543 N N . TYR A 1 196 ? 12.889 8.554 4.335 1.00 97.69 196 TYR A N 1
ATOM 1544 C CA . TYR A 1 196 ? 13.514 8.266 5.620 1.00 97.69 196 TYR A CA 1
ATOM 1545 C C . TYR A 1 196 ? 14.830 7.525 5.408 1.00 97.69 196 TYR A C 1
ATOM 1547 O O . TYR A 1 196 ? 14.886 6.454 4.797 1.00 97.69 196 TYR A O 1
ATOM 1555 N N . ARG A 1 197 ? 15.920 8.081 5.947 1.00 94.69 197 ARG A N 1
ATOM 1556 C CA . ARG A 1 197 ? 17.278 7.606 5.644 1.00 94.69 197 ARG A CA 1
ATOM 1557 C C . ARG A 1 197 ? 17.479 6.157 6.080 1.00 94.69 197 ARG A C 1
ATOM 1559 O O . ARG A 1 197 ? 18.180 5.417 5.393 1.00 94.69 197 ARG A O 1
ATOM 1566 N N . SER A 1 198 ? 16.890 5.751 7.209 1.00 96.00 198 SER A N 1
ATOM 1567 C CA . SER A 1 198 ? 17.000 4.367 7.692 1.00 96.00 198 SER A CA 1
ATOM 1568 C C . SER A 1 198 ? 16.151 3.377 6.887 1.00 96.00 198 SER A C 1
ATOM 1570 O O . SER A 1 198 ? 16.465 2.189 6.875 1.00 96.00 198 SER A O 1
ATOM 1572 N N . LYS A 1 199 ? 15.116 3.855 6.184 1.00 97.88 199 LYS A N 1
AT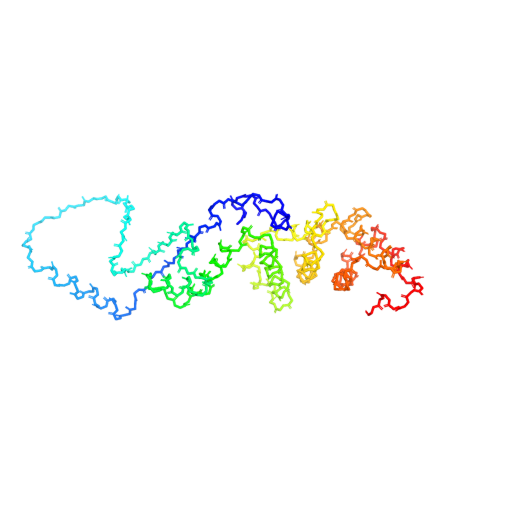OM 1573 C CA . LYS A 1 199 ? 14.159 3.027 5.438 1.00 97.88 199 LYS A CA 1
ATOM 1574 C C . LYS A 1 199 ? 14.460 2.912 3.952 1.00 97.88 199 LYS A C 1
ATOM 1576 O O . LYS A 1 199 ? 14.023 1.946 3.334 1.00 97.88 199 LYS A O 1
ATOM 1581 N N . LEU A 1 200 ? 15.261 3.815 3.382 1.00 98.00 200 LEU A N 1
ATOM 1582 C CA . LEU A 1 200 ? 15.656 3.758 1.971 1.00 98.00 200 LEU A CA 1
ATOM 1583 C C . LEU A 1 200 ? 16.191 2.374 1.559 1.00 98.00 200 LEU A C 1
ATOM 1585 O O . LEU A 1 200 ? 15.753 1.817 0.557 1.00 98.00 200 LEU A O 1
ATOM 1589 N N . GLY A 1 201 ? 17.110 1.794 2.339 1.00 98.06 201 GLY A N 1
ATOM 1590 C CA . GLY A 1 201 ? 17.680 0.475 2.034 1.00 98.06 201 GLY A CA 1
ATOM 1591 C C . GLY A 1 201 ? 16.642 -0.654 2.060 1.00 98.06 201 GLY A C 1
ATOM 1592 O O . GLY A 1 201 ? 16.684 -1.552 1.220 1.00 98.06 201 GLY A O 1
ATOM 1593 N N . GLU A 1 202 ? 15.684 -0.575 2.984 1.00 98.19 202 GLU A N 1
ATOM 1594 C CA . GLU A 1 202 ? 14.567 -1.516 3.096 1.00 98.19 202 GLU A CA 1
ATOM 1595 C C . GLU A 1 202 ? 13.654 -1.429 1.865 1.00 98.19 202 GLU A C 1
ATOM 1597 O O . GLU A 1 202 ? 13.357 -2.452 1.253 1.00 98.19 202 GLU A O 1
ATOM 1602 N N . VAL A 1 203 ? 13.303 -0.212 1.430 1.00 98.50 203 VAL A N 1
ATOM 1603 C CA . VAL A 1 203 ? 12.495 0.020 0.218 1.00 98.50 203 VAL A CA 1
ATOM 1604 C C . VAL A 1 203 ? 13.204 -0.505 -1.030 1.00 98.50 203 VAL A C 1
ATOM 1606 O O . VAL A 1 203 ? 12.604 -1.258 -1.794 1.00 98.50 203 VAL A O 1
ATOM 1609 N N . LEU A 1 204 ? 14.484 -0.163 -1.223 1.00 98.38 204 LEU A N 1
ATOM 1610 C CA . LEU A 1 204 ? 15.275 -0.610 -2.379 1.00 98.38 204 LEU A CA 1
ATOM 1611 C C . LEU A 1 204 ? 15.372 -2.137 -2.459 1.00 98.38 204 LEU A C 1
ATOM 1613 O O . LEU A 1 204 ? 15.314 -2.705 -3.552 1.00 98.38 204 LEU A O 1
ATOM 1617 N N . THR A 1 205 ? 15.499 -2.793 -1.305 1.00 98.19 205 THR A N 1
ATOM 1618 C CA . THR A 1 205 ? 15.532 -4.256 -1.212 1.00 98.19 205 THR A CA 1
ATOM 1619 C C . THR A 1 205 ? 14.167 -4.851 -1.545 1.00 98.19 205 THR A C 1
ATOM 1621 O O . THR A 1 205 ? 14.089 -5.762 -2.366 1.00 98.19 205 THR A O 1
ATOM 1624 N N . ALA A 1 206 ? 13.089 -4.308 -0.973 1.00 98.06 206 ALA A N 1
ATOM 1625 C CA . ALA A 1 206 ? 11.731 -4.810 -1.169 1.00 98.06 206 ALA A CA 1
ATOM 1626 C C . ALA A 1 206 ? 11.268 -4.718 -2.634 1.00 98.06 206 ALA A C 1
ATOM 1628 O O . ALA A 1 206 ? 10.663 -5.655 -3.145 1.00 98.06 206 ALA A O 1
ATOM 1629 N N . ILE A 1 207 ? 11.611 -3.638 -3.345 1.00 97.50 207 ILE A N 1
ATOM 1630 C CA . ILE A 1 207 ? 11.303 -3.485 -4.783 1.00 97.50 207 ILE A CA 1
ATOM 1631 C C . ILE A 1 207 ? 12.347 -4.137 -5.705 1.00 97.50 207 ILE A C 1
ATOM 1633 O O . ILE A 1 207 ? 12.256 -4.023 -6.932 1.00 97.50 207 ILE A O 1
ATOM 1637 N N . ASN A 1 208 ? 13.353 -4.798 -5.124 1.00 96.31 208 ASN A N 1
ATOM 1638 C CA . ASN A 1 208 ? 14.463 -5.450 -5.812 1.00 96.31 208 ASN A CA 1
ATOM 1639 C C . ASN A 1 208 ? 15.157 -4.528 -6.842 1.00 96.31 208 ASN A C 1
ATOM 1641 O O . ASN A 1 208 ? 15.332 -4.877 -8.011 1.00 96.31 208 ASN A O 1
ATOM 1645 N N . ALA A 1 209 ? 15.520 -3.315 -6.409 1.00 96.50 209 ALA A N 1
ATOM 1646 C CA . ALA A 1 209 ? 15.969 -2.220 -7.279 1.00 96.50 209 ALA A CA 1
ATOM 1647 C C . ALA A 1 209 ? 17.282 -2.491 -8.040 1.00 96.50 209 ALA A C 1
ATOM 1649 O O . ALA A 1 209 ? 17.539 -1.847 -9.056 1.00 96.50 209 ALA A O 1
ATOM 1650 N N . SER A 1 210 ? 18.120 -3.413 -7.559 1.00 95.56 210 SER A N 1
ATOM 1651 C CA . SER A 1 210 ? 19.393 -3.790 -8.193 1.00 95.56 210 SER A CA 1
ATOM 1652 C C . SER A 1 210 ? 19.254 -4.881 -9.257 1.00 95.56 210 SER A C 1
ATOM 1654 O O . SER A 1 210 ? 20.215 -5.167 -9.970 1.00 95.56 210 SER A O 1
ATOM 1656 N N . ALA A 1 211 ? 18.077 -5.497 -9.392 1.00 94.69 211 ALA A N 1
ATOM 1657 C CA . ALA A 1 211 ? 17.857 -6.587 -10.328 1.00 94.69 211 ALA A CA 1
ATOM 1658 C C . ALA A 1 211 ? 17.168 -6.109 -11.608 1.00 94.69 211 ALA A C 1
ATOM 1660 O O . ALA A 1 211 ? 16.127 -5.453 -11.581 1.00 94.69 211 ALA A O 1
ATOM 1661 N N . ASN A 1 212 ? 17.676 -6.561 -12.756 1.00 89.81 212 ASN A N 1
ATOM 1662 C CA . ASN A 1 212 ? 17.033 -6.334 -14.051 1.00 89.81 212 ASN A CA 1
ATOM 1663 C C . ASN A 1 212 ? 15.603 -6.920 -14.100 1.00 89.81 212 ASN A C 1
ATOM 1665 O O . ASN A 1 212 ? 14.714 -6.367 -14.744 1.00 89.81 212 ASN A O 1
ATOM 1669 N N . HIS A 1 213 ? 15.356 -8.025 -13.397 1.00 89.94 213 HIS A N 1
ATOM 1670 C CA . HIS A 1 213 ? 14.028 -8.640 -13.275 1.00 89.94 213 HIS A CA 1
ATOM 1671 C C . HIS A 1 213 ? 13.325 -8.290 -11.954 1.00 89.94 213 HIS A C 1
ATOM 1673 O O . HIS A 1 213 ? 12.356 -8.945 -11.589 1.00 89.94 213 HIS A O 1
ATOM 1679 N N . GLY A 1 214 ? 13.815 -7.279 -11.231 1.00 94.50 214 GLY A N 1
ATOM 1680 C CA . GLY A 1 214 ? 13.172 -6.782 -10.022 1.00 94.50 214 GLY A CA 1
ATOM 1681 C C . GLY A 1 214 ? 11.870 -6.040 -10.312 1.00 94.50 214 GLY A C 1
ATOM 1682 O O . GLY A 1 214 ? 11.619 -5.617 -11.445 1.00 94.50 214 GLY A O 1
ATOM 1683 N N . ILE A 1 215 ? 11.061 -5.855 -9.266 1.00 96.00 215 ILE A N 1
ATOM 1684 C CA . ILE A 1 215 ? 9.733 -5.232 -9.335 1.00 96.00 215 ILE A CA 1
ATOM 1685 C C . ILE A 1 215 ? 9.817 -3.871 -10.036 1.00 96.00 215 ILE A C 1
ATOM 1687 O O . ILE A 1 215 ? 9.105 -3.639 -11.011 1.00 96.00 215 ILE A O 1
ATOM 1691 N N . LEU A 1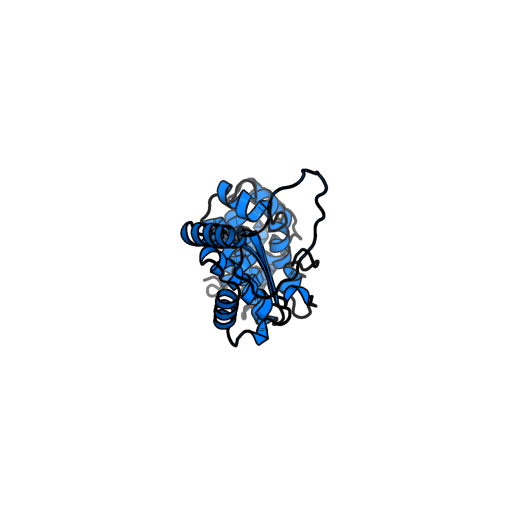 216 ? 10.745 -3.007 -9.604 1.00 96.00 216 LEU A N 1
ATOM 1692 C CA . LEU A 1 216 ? 10.871 -1.642 -10.124 1.00 96.00 216 LEU A CA 1
ATOM 1693 C C . LEU A 1 216 ? 11.099 -1.601 -11.644 1.00 96.00 216 LEU A C 1
ATOM 1695 O O . LEU A 1 216 ? 10.367 -0.927 -12.369 1.00 96.00 216 LEU A O 1
ATOM 1699 N N . LEU A 1 217 ? 12.104 -2.331 -12.141 1.00 95.19 217 LEU A N 1
ATOM 1700 C CA . LEU A 1 217 ? 12.436 -2.324 -13.569 1.00 95.19 217 LEU A CA 1
ATOM 1701 C C . LEU A 1 217 ? 11.398 -3.072 -14.406 1.00 95.19 217 LEU A C 1
ATOM 1703 O O . LEU A 1 217 ? 11.154 -2.695 -15.552 1.00 95.19 217 LEU A O 1
ATOM 1707 N N . TYR A 1 218 ? 10.777 -4.117 -13.859 1.00 95.56 218 TYR A N 1
ATOM 1708 C CA . TYR A 1 218 ? 9.699 -4.815 -14.548 1.00 95.56 218 TYR A CA 1
ATOM 1709 C C . TYR A 1 218 ? 8.494 -3.892 -14.769 1.00 95.56 218 TYR A C 1
ATOM 1711 O O . TYR A 1 218 ? 8.004 -3.787 -15.896 1.00 95.56 218 TYR A O 1
ATOM 1719 N N . VAL A 1 219 ? 8.043 -3.191 -13.722 1.00 95.25 219 VAL A N 1
ATOM 1720 C CA . VAL A 1 219 ? 6.922 -2.244 -13.819 1.00 95.25 219 VAL A CA 1
ATOM 1721 C C . VAL A 1 219 ? 7.266 -1.087 -14.760 1.00 95.25 219 VAL A C 1
ATOM 1723 O O . VAL A 1 219 ? 6.468 -0.773 -15.642 1.00 95.25 219 VAL A O 1
ATOM 1726 N N . LEU A 1 220 ? 8.470 -0.513 -14.657 1.00 95.31 220 LEU A N 1
ATOM 1727 C CA . LEU A 1 220 ? 8.908 0.580 -15.532 1.00 95.31 220 LEU A CA 1
ATOM 1728 C C . LEU A 1 220 ? 8.847 0.201 -17.019 1.00 95.31 220 LEU A C 1
ATOM 1730 O O . LEU A 1 220 ? 8.331 0.968 -17.828 1.00 95.31 220 LEU A O 1
ATOM 1734 N N . ARG A 1 221 ? 9.323 -0.994 -17.395 1.00 94.00 221 ARG A N 1
ATOM 1735 C CA . ARG A 1 221 ? 9.240 -1.454 -18.792 1.00 94.00 221 ARG A CA 1
ATOM 1736 C C . ARG A 1 221 ? 7.802 -1.613 -19.268 1.00 94.00 221 ARG A C 1
ATOM 1738 O O . ARG A 1 221 ? 7.517 -1.297 -20.418 1.00 94.00 221 ARG A O 1
ATOM 1745 N N . ARG A 1 222 ? 6.903 -2.103 -18.407 1.00 92.31 222 ARG A N 1
ATOM 1746 C CA . ARG A 1 222 ? 5.477 -2.222 -18.742 1.00 92.31 222 ARG A CA 1
ATOM 1747 C C . ARG A 1 222 ? 4.834 -0.860 -18.961 1.00 92.31 222 ARG A C 1
ATOM 1749 O O . ARG A 1 222 ? 4.098 -0.714 -19.926 1.00 92.31 222 ARG A O 1
ATOM 1756 N N . VAL A 1 223 ? 5.150 0.114 -18.110 1.00 91.81 223 VAL A N 1
ATOM 1757 C CA . VAL A 1 223 ? 4.689 1.500 -18.262 1.00 91.81 223 VAL A CA 1
ATOM 1758 C C . VAL A 1 223 ? 5.183 2.102 -19.575 1.00 91.81 223 VAL A C 1
ATOM 1760 O O . VAL A 1 223 ? 4.378 2.626 -20.332 1.00 91.81 223 VAL A O 1
ATOM 1763 N N . ILE A 1 224 ? 6.468 1.963 -19.904 1.00 90.31 224 ILE A N 1
ATOM 1764 C CA . ILE A 1 224 ? 7.017 2.478 -21.172 1.00 90.31 224 ILE A CA 1
ATOM 1765 C C . ILE A 1 224 ? 6.345 1.815 -22.377 1.00 90.31 224 ILE A C 1
ATOM 1767 O O . ILE A 1 224 ? 5.929 2.500 -23.303 1.00 90.31 224 ILE A O 1
ATOM 1771 N N . ALA A 1 225 ? 6.170 0.493 -22.337 1.00 89.38 225 ALA A N 1
ATOM 1772 C CA . ALA A 1 225 ? 5.502 -0.240 -23.407 1.00 89.38 225 ALA A CA 1
ATOM 1773 C C . ALA A 1 225 ? 4.005 0.096 -23.544 1.00 89.38 225 ALA A C 1
ATOM 1775 O O . ALA A 1 225 ? 3.410 -0.220 -24.575 1.00 89.38 225 ALA A O 1
ATOM 1776 N N . ASP A 1 226 ? 3.381 0.665 -22.510 1.00 87.62 226 ASP A N 1
ATOM 1777 C CA . ASP A 1 226 ? 2.000 1.152 -22.544 1.00 87.62 226 ASP A CA 1
ATOM 1778 C C . ASP A 1 226 ? 1.912 2.591 -23.057 1.00 87.62 226 ASP A C 1
ATOM 1780 O O . ASP A 1 226 ? 1.020 2.910 -23.838 1.00 87.62 226 ASP A O 1
ATOM 1784 N N . LEU A 1 227 ? 2.895 3.424 -22.712 1.00 84.38 227 LEU A N 1
ATOM 1785 C CA . LEU A 1 227 ? 3.069 4.762 -23.276 1.00 84.38 227 LEU A CA 1
ATOM 1786 C C . LEU A 1 227 ? 3.399 4.737 -24.774 1.00 84.38 227 LEU A C 1
ATOM 1788 O O . LEU A 1 227 ? 3.255 5.750 -25.433 1.00 84.38 227 LEU A O 1
ATOM 1792 N N . ASP A 1 228 ? 3.839 3.618 -25.343 1.00 81.56 228 ASP A N 1
ATOM 1793 C CA . ASP A 1 228 ? 4.021 3.488 -26.797 1.00 81.56 228 ASP A CA 1
ATOM 1794 C C . ASP A 1 228 ? 2.717 3.098 -27.534 1.00 81.56 228 ASP A C 1
ATOM 1796 O O . ASP A 1 228 ? 2.718 2.911 -28.754 1.00 81.56 228 ASP A O 1
ATOM 1800 N N . ARG A 1 229 ? 1.592 2.938 -26.819 1.00 80.69 229 ARG A N 1
ATOM 1801 C CA . ARG A 1 229 ? 0.299 2.506 -27.384 1.00 80.69 229 ARG A CA 1
ATOM 1802 C C . ARG A 1 229 ? -0.648 3.680 -27.582 1.00 80.69 229 ARG A C 1
ATOM 1804 O O . ARG A 1 229 ? -0.725 4.573 -26.752 1.00 80.69 229 ARG A O 1
ATOM 1811 N N . ASP A 1 230 ? -1.504 3.602 -28.600 1.00 74.94 230 ASP A N 1
ATOM 1812 C CA . ASP A 1 230 ? -2.573 4.594 -28.822 1.00 74.94 230 ASP A CA 1
ATOM 1813 C C . ASP A 1 230 ? -3.624 4.626 -27.696 1.00 74.94 230 ASP A C 1
ATOM 1815 O O . ASP A 1 230 ? -4.279 5.646 -27.476 1.00 74.94 230 ASP A O 1
ATOM 1819 N N . ARG A 1 231 ? -3.821 3.505 -26.989 1.00 79.38 231 ARG A N 1
ATOM 1820 C CA . ARG A 1 231 ? -4.753 3.389 -25.858 1.00 79.38 231 ARG A CA 1
ATOM 1821 C C . ARG A 1 231 ? -4.011 2.916 -24.618 1.00 79.38 231 ARG A C 1
ATOM 1823 O O . ARG A 1 231 ? -3.624 1.751 -24.548 1.00 79.38 231 ARG A O 1
ATOM 1830 N N . GLN A 1 232 ? -3.874 3.825 -23.662 1.00 79.62 232 GLN A N 1
ATOM 1831 C CA . GLN A 1 232 ? -3.251 3.570 -22.370 1.00 79.62 232 GLN A CA 1
ATOM 1832 C C . GLN A 1 232 ? -4.107 2.611 -21.534 1.00 79.62 232 GLN A C 1
ATOM 1834 O O . GLN A 1 232 ? -5.333 2.740 -21.470 1.00 79.62 232 GLN A O 1
ATOM 1839 N N . ILE A 1 233 ? -3.445 1.652 -20.898 1.00 85.06 233 ILE A N 1
ATOM 1840 C CA . ILE A 1 233 ? -4.012 0.715 -19.929 1.00 85.06 233 ILE A CA 1
ATOM 1841 C C . ILE A 1 233 ? -3.903 1.293 -18.519 1.00 85.06 233 ILE A C 1
ATOM 1843 O O . ILE A 1 233 ? -4.822 1.112 -17.717 1.00 85.06 233 ILE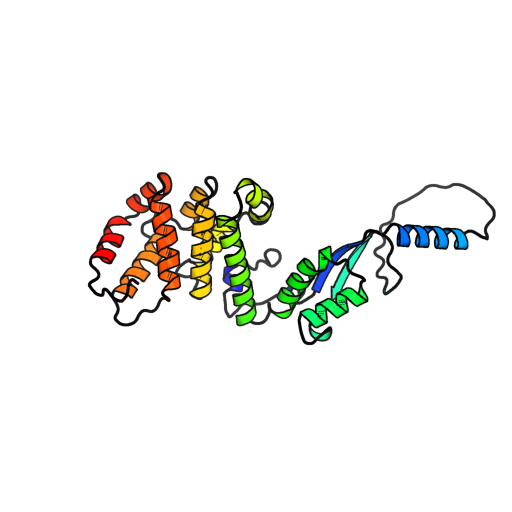 A O 1
ATOM 1847 N N . TYR A 1 234 ? -2.795 1.971 -18.206 1.00 87.56 234 TYR A N 1
ATOM 1848 C CA . TYR A 1 234 ? -2.575 2.509 -16.866 1.00 87.56 234 TYR A CA 1
ATOM 1849 C C . TYR A 1 234 ? -3.151 3.927 -16.714 1.00 87.56 234 TYR A C 1
ATOM 1851 O O . TYR A 1 234 ? -3.012 4.752 -17.621 1.00 87.56 234 TYR A O 1
ATOM 1859 N N . PRO A 1 235 ? -3.772 4.245 -15.562 1.00 90.44 235 PRO A N 1
ATOM 1860 C CA . PRO A 1 235 ? -4.179 5.611 -15.236 1.00 90.44 235 PRO A CA 1
ATOM 1861 C C . PRO A 1 235 ? -2.978 6.563 -15.138 1.00 90.44 235 PRO A C 1
ATOM 1863 O O . PRO A 1 235 ? -1.907 6.154 -14.701 1.00 90.44 235 PRO A O 1
ATOM 1866 N N . GLN A 1 236 ? -3.174 7.854 -15.433 1.00 89.62 236 GLN A N 1
ATOM 1867 C CA . GLN A 1 236 ? -2.107 8.865 -15.338 1.00 89.62 236 GLN A CA 1
ATOM 1868 C C . GLN A 1 236 ? -1.436 8.891 -13.955 1.00 89.62 236 GLN A C 1
ATOM 1870 O O . GLN A 1 236 ? -0.214 8.883 -13.853 1.00 89.62 236 GLN A O 1
ATOM 1875 N N . GLU A 1 237 ? -2.237 8.836 -12.891 1.00 93.25 237 GLU A N 1
ATOM 1876 C CA . GLU A 1 237 ? -1.754 8.853 -11.504 1.00 93.25 237 GLU A CA 1
ATOM 1877 C C . GLU A 1 237 ? -0.798 7.686 -11.201 1.00 93.25 237 GLU A C 1
ATOM 1879 O O . GLU A 1 237 ? 0.122 7.821 -10.393 1.00 93.25 237 GLU A O 1
ATOM 1884 N N . TYR A 1 238 ? -0.976 6.546 -11.880 1.00 95.50 238 TYR A N 1
ATOM 1885 C CA . TYR A 1 238 ? -0.074 5.403 -11.765 1.00 95.50 238 TYR A CA 1
ATOM 1886 C C . TYR A 1 238 ? 1.315 5.749 -12.306 1.00 95.50 238 TYR A C 1
ATOM 1888 O O . TYR A 1 238 ? 2.313 5.502 -11.626 1.00 95.50 238 TYR A O 1
ATOM 1896 N N . TYR A 1 239 ? 1.390 6.366 -13.491 1.00 93.00 239 TYR A N 1
ATOM 1897 C CA . TYR A 1 239 ? 2.656 6.832 -14.062 1.00 93.00 239 TYR A CA 1
ATOM 1898 C C . TYR A 1 239 ? 3.341 7.826 -13.136 1.00 93.00 239 TYR A C 1
ATOM 1900 O O . TYR A 1 239 ? 4.514 7.646 -12.808 1.00 93.00 239 TYR A O 1
ATOM 1908 N N . ASP A 1 240 ? 2.598 8.831 -12.676 1.00 93.31 240 ASP A N 1
ATOM 1909 C CA . ASP A 1 240 ? 3.126 9.901 -11.834 1.00 93.31 240 ASP A CA 1
ATOM 1910 C C . ASP A 1 240 ? 3.702 9.336 -10.529 1.00 93.31 240 ASP A C 1
ATOM 1912 O O . ASP A 1 240 ? 4.814 9.689 -10.133 1.00 93.31 240 ASP A O 1
ATOM 1916 N N . SER A 1 241 ? 2.990 8.401 -9.889 1.00 96.81 241 SER A N 1
ATOM 1917 C CA . SER A 1 241 ? 3.440 7.757 -8.648 1.00 96.81 241 SER A CA 1
ATOM 1918 C C . SER A 1 241 ? 4.720 6.928 -8.834 1.00 96.81 241 SER A C 1
ATOM 1920 O O . SER A 1 241 ? 5.648 7.030 -8.026 1.00 96.81 241 SER A O 1
ATOM 1922 N N . LEU A 1 242 ? 4.822 6.160 -9.926 1.00 96.88 242 LEU A N 1
ATOM 1923 C CA . LEU A 1 242 ? 6.012 5.374 -10.251 1.00 96.88 242 LEU A CA 1
ATOM 1924 C C . LEU A 1 242 ? 7.208 6.278 -10.569 1.00 96.88 242 LEU A C 1
ATOM 1926 O O . LEU A 1 242 ? 8.312 6.055 -10.064 1.00 96.88 242 LEU A O 1
ATOM 1930 N N . PHE A 1 243 ? 7.008 7.295 -11.409 1.00 95.62 243 PHE A N 1
ATOM 1931 C CA . PHE A 1 243 ? 8.076 8.212 -11.795 1.00 95.62 243 PHE A CA 1
ATOM 1932 C C . PHE A 1 243 ? 8.530 9.090 -10.631 1.00 95.62 243 PHE A C 1
ATOM 1934 O O . PHE A 1 243 ? 9.726 9.368 -10.544 1.00 95.62 243 PHE A O 1
ATOM 1941 N N . ALA A 1 244 ? 7.642 9.463 -9.705 1.00 96.25 244 ALA A N 1
ATOM 1942 C CA . ALA A 1 244 ? 8.021 10.142 -8.468 1.00 96.25 244 ALA A CA 1
ATOM 1943 C C . ALA A 1 244 ? 9.014 9.297 -7.651 1.00 96.25 244 ALA A C 1
ATOM 1945 O O . ALA A 1 244 ? 10.108 9.779 -7.340 1.00 96.25 244 ALA A O 1
ATOM 1946 N N . LEU A 1 245 ? 8.688 8.018 -7.420 1.00 97.88 245 LEU A N 1
ATOM 1947 C CA . LEU A 1 245 ? 9.562 7.076 -6.714 1.00 97.88 245 LEU A CA 1
ATOM 1948 C C . LEU A 1 245 ? 10.911 6.898 -7.427 1.00 97.88 245 LEU A C 1
ATOM 1950 O O . LEU A 1 245 ? 11.969 6.986 -6.801 1.00 97.88 245 LEU A O 1
ATOM 1954 N N . ILE A 1 246 ? 10.896 6.663 -8.744 1.00 97.06 246 ILE A N 1
ATOM 1955 C CA . ILE A 1 246 ? 12.122 6.491 -9.542 1.00 97.06 246 ILE A CA 1
ATOM 1956 C C . ILE A 1 246 ? 12.987 7.751 -9.495 1.00 97.06 246 ILE A C 1
ATOM 1958 O O . ILE A 1 246 ? 14.201 7.656 -9.300 1.00 97.06 246 ILE A O 1
ATOM 1962 N N . SER A 1 247 ? 12.368 8.920 -9.664 1.00 96.25 247 SER A N 1
ATOM 1963 C CA . SER A 1 247 ? 13.042 10.216 -9.634 1.00 96.25 247 SER A CA 1
ATOM 1964 C C . SER A 1 247 ? 13.783 10.393 -8.316 1.00 96.25 247 SER A C 1
ATOM 1966 O O . SER A 1 247 ? 14.991 10.637 -8.322 1.00 96.25 247 SER A O 1
ATOM 1968 N N . TYR A 1 248 ? 13.109 10.150 -7.187 1.00 97.12 248 TYR A N 1
ATOM 1969 C CA . TYR A 1 248 ? 13.751 10.211 -5.880 1.00 97.12 248 TYR A CA 1
ATOM 1970 C C . TYR A 1 248 ? 14.888 9.187 -5.742 1.00 97.12 248 TYR A C 1
ATOM 1972 O O . TYR A 1 248 ? 16.008 9.576 -5.403 1.00 97.12 248 TYR A O 1
ATOM 1980 N N . ILE A 1 249 ? 14.657 7.909 -6.071 1.00 97.06 249 ILE A N 1
ATOM 1981 C CA . ILE A 1 249 ? 15.665 6.838 -5.958 1.00 97.06 249 ILE A CA 1
ATOM 1982 C C . ILE A 1 249 ? 16.960 7.193 -6.696 1.00 97.06 249 ILE A C 1
ATOM 1984 O O . ILE A 1 249 ? 18.042 7.029 -6.124 1.00 97.06 249 ILE A O 1
ATOM 1988 N N . ILE A 1 250 ? 16.862 7.702 -7.930 1.00 96.50 250 ILE A N 1
ATOM 1989 C CA . ILE A 1 250 ? 18.021 8.063 -8.762 1.00 96.50 250 ILE A CA 1
ATOM 1990 C C . ILE A 1 250 ? 18.834 9.206 -8.134 1.00 96.50 250 ILE A C 1
ATOM 1992 O O . ILE A 1 250 ? 20.054 9.227 -8.286 1.00 96.50 250 ILE A O 1
ATOM 1996 N N . THR A 1 251 ? 18.200 10.126 -7.396 1.00 96.31 251 THR A N 1
ATOM 1997 C CA . THR A 1 251 ? 18.928 11.198 -6.688 1.00 96.31 251 THR A CA 1
ATOM 1998 C C . THR A 1 251 ? 19.749 10.700 -5.496 1.00 96.31 251 THR A C 1
ATOM 2000 O O . THR A 1 251 ? 20.657 11.394 -5.037 1.00 96.31 251 THR A O 1
ATOM 2003 N N . THR A 1 252 ? 19.459 9.503 -4.978 1.00 97.12 252 THR A N 1
ATOM 2004 C CA . THR A 1 252 ? 20.191 8.931 -3.843 1.00 97.12 252 THR A CA 1
ATOM 2005 C C . THR A 1 252 ? 21.435 8.183 -4.318 1.00 97.12 252 THR A C 1
ATOM 2007 O O . THR A 1 252 ? 21.403 7.485 -5.329 1.00 97.12 252 THR A O 1
ATOM 2010 N N . GLN A 1 253 ? 22.536 8.255 -3.562 1.00 96.19 253 GLN A N 1
ATOM 2011 C CA . GLN A 1 253 ? 23.775 7.557 -3.928 1.00 96.19 253 GLN A CA 1
ATOM 2012 C C . GLN A 1 253 ? 23.573 6.037 -4.032 1.00 96.19 253 GLN A C 1
ATOM 2014 O O . GLN A 1 253 ? 23.961 5.422 -5.022 1.00 96.19 253 GLN A O 1
ATOM 2019 N N . THR A 1 254 ? 22.966 5.424 -3.011 1.00 95.88 254 THR A N 1
ATOM 2020 C CA . THR A 1 254 ? 22.747 3.971 -2.964 1.00 95.88 254 THR A CA 1
ATOM 2021 C C . THR A 1 254 ? 21.720 3.523 -4.001 1.00 95.88 254 THR A C 1
ATOM 2023 O O . THR A 1 254 ? 21.986 2.585 -4.750 1.00 95.88 254 THR A O 1
ATOM 2026 N N . GLY A 1 255 ? 20.572 4.204 -4.072 1.00 96.62 255 GLY A N 1
ATOM 2027 C CA . GLY A 1 255 ? 19.509 3.877 -5.018 1.00 96.62 255 GLY A CA 1
ATOM 2028 C C . GLY A 1 255 ? 19.957 4.051 -6.464 1.00 96.62 255 GLY A C 1
ATOM 2029 O O . GLY A 1 255 ? 19.806 3.122 -7.252 1.00 96.62 255 GLY A O 1
ATOM 2030 N N . GLY A 1 256 ? 20.603 5.177 -6.783 1.00 96.75 256 GLY A N 1
ATOM 2031 C CA . GLY A 1 256 ? 21.160 5.472 -8.103 1.00 96.75 256 GLY A CA 1
ATOM 2032 C C . GLY A 1 256 ? 22.124 4.392 -8.590 1.00 96.75 256 GLY A C 1
ATOM 2033 O O . GLY A 1 256 ? 21.947 3.860 -9.686 1.00 96.75 256 GLY A O 1
ATOM 2034 N N . THR A 1 257 ? 23.101 3.995 -7.764 1.00 97.00 257 THR A N 1
ATOM 2035 C CA . THR A 1 257 ? 24.032 2.908 -8.113 1.00 97.00 257 THR A CA 1
ATOM 2036 C C . THR A 1 257 ? 23.301 1.587 -8.370 1.00 97.00 257 THR A C 1
ATOM 2038 O O . THR A 1 257 ? 23.608 0.915 -9.356 1.00 97.00 257 THR A O 1
ATOM 2041 N N . MET A 1 258 ? 22.308 1.230 -7.545 1.00 97.19 258 MET A N 1
ATOM 2042 C CA . MET A 1 258 ? 21.520 0.005 -7.734 1.00 97.19 258 MET A CA 1
ATOM 2043 C C . MET A 1 258 ? 20.753 0.019 -9.059 1.00 97.19 258 MET A C 1
ATOM 2045 O O . MET A 1 258 ? 20.924 -0.898 -9.861 1.00 97.19 258 MET A O 1
ATOM 2049 N N . VAL A 1 259 ? 19.974 1.067 -9.339 1.00 97.00 259 VAL A N 1
ATOM 2050 C CA . VAL A 1 259 ? 19.139 1.110 -10.552 1.00 97.00 259 VAL A CA 1
ATOM 2051 C C . VAL A 1 259 ? 19.966 1.239 -11.832 1.00 97.00 259 VAL A C 1
ATOM 2053 O O . VAL A 1 259 ? 19.610 0.653 -12.856 1.00 97.00 259 VAL A O 1
ATOM 2056 N N . ILE A 1 260 ? 21.107 1.940 -11.788 1.00 96.38 260 ILE A N 1
ATOM 2057 C CA . ILE A 1 260 ? 22.058 1.971 -12.909 1.00 96.38 260 ILE A CA 1
ATOM 2058 C C . ILE A 1 260 ? 22.584 0.560 -13.177 1.00 96.38 260 ILE A C 1
ATOM 2060 O O . ILE A 1 260 ? 22.536 0.111 -14.322 1.00 96.38 260 ILE A O 1
ATOM 2064 N N . SER A 1 261 ? 23.020 -0.155 -12.134 1.00 94.25 261 SER A N 1
ATOM 2065 C CA . SER A 1 261 ? 23.518 -1.531 -12.269 1.00 94.25 261 SER A CA 1
ATOM 2066 C C . SER A 1 261 ? 22.446 -2.506 -12.771 1.00 94.25 261 SER A C 1
ATOM 2068 O O . SER A 1 261 ? 22.758 -3.440 -13.505 1.00 94.25 261 SER A O 1
ATOM 2070 N N . ALA A 1 262 ? 21.177 -2.239 -12.451 1.00 95.81 262 ALA A N 1
ATOM 2071 C CA . ALA A 1 262 ? 20.033 -3.018 -12.908 1.00 95.81 262 ALA A CA 1
ATOM 2072 C C . ALA A 1 262 ? 19.688 -2.787 -14.391 1.00 95.81 262 ALA A C 1
ATOM 2074 O O . ALA A 1 262 ? 18.935 -3.572 -14.962 1.00 95.81 262 ALA A O 1
ATOM 2075 N N . GLY A 1 263 ? 20.217 -1.730 -15.023 1.00 94.75 263 GLY A N 1
ATOM 2076 C CA . GLY A 1 263 ? 19.934 -1.396 -16.422 1.00 94.75 263 GLY A CA 1
ATOM 2077 C C . GLY A 1 263 ? 18.782 -0.405 -16.619 1.00 94.75 263 GLY A C 1
ATOM 2078 O O . GLY A 1 263 ? 18.066 -0.474 -17.623 1.00 94.75 263 GLY A O 1
ATOM 2079 N N . ILE A 1 264 ? 18.583 0.542 -15.694 1.00 95.44 264 ILE A N 1
ATOM 2080 C CA . ILE A 1 264 ? 17.534 1.566 -15.844 1.00 95.44 264 ILE A CA 1
ATOM 2081 C C . ILE A 1 264 ? 17.812 2.546 -16.998 1.00 95.44 264 ILE A C 1
ATOM 2083 O O . ILE A 1 264 ? 16.876 3.021 -17.633 1.00 95.44 264 ILE A O 1
ATOM 2087 N N . VAL A 1 265 ? 19.084 2.833 -17.313 1.00 94.38 265 VAL A N 1
ATOM 2088 C CA . VAL A 1 265 ? 19.462 3.872 -18.294 1.00 94.38 265 VAL A CA 1
ATOM 2089 C C . VAL A 1 265 ? 18.943 3.569 -19.709 1.00 94.38 265 VAL A C 1
ATOM 2091 O O . VAL A 1 265 ? 18.269 4.434 -20.270 1.00 94.38 265 VAL A O 1
ATOM 2094 N N . PRO A 1 266 ? 19.155 2.368 -20.290 1.00 92.88 266 PRO A N 1
ATOM 2095 C CA . PRO A 1 266 ? 18.552 2.021 -21.581 1.00 92.88 266 PRO A CA 1
ATOM 2096 C C . PRO A 1 266 ? 17.023 2.120 -21.577 1.00 92.88 266 PRO A C 1
ATOM 2098 O O . PRO A 1 266 ? 16.429 2.528 -22.569 1.00 92.88 266 PRO A O 1
ATOM 2101 N N . THR A 1 267 ? 16.398 1.780 -20.449 1.00 91.62 267 THR A N 1
ATOM 2102 C CA . THR A 1 267 ? 14.943 1.809 -20.276 1.00 91.62 267 THR A CA 1
ATOM 2103 C C . THR A 1 267 ? 14.421 3.254 -20.315 1.00 91.62 267 THR A C 1
ATOM 2105 O O . THR A 1 267 ? 13.505 3.563 -21.068 1.00 91.62 267 THR A O 1
ATOM 2108 N N . LEU A 1 268 ? 15.059 4.188 -19.605 1.00 90.06 268 LEU A N 1
ATOM 2109 C CA . LEU A 1 268 ? 14.695 5.613 -19.659 1.00 90.06 268 LEU A CA 1
ATOM 2110 C C . LEU A 1 268 ? 14.994 6.259 -21.022 1.00 90.06 268 LEU A C 1
ATOM 2112 O O . LEU A 1 268 ? 14.265 7.147 -21.453 1.00 90.06 268 LEU A O 1
ATOM 2116 N N . LEU A 1 269 ? 16.029 5.809 -21.737 1.00 89.81 269 LEU A N 1
ATOM 2117 C CA . LEU A 1 269 ? 16.288 6.276 -23.105 1.00 89.81 269 LEU A CA 1
ATOM 2118 C C . LEU A 1 269 ? 15.176 5.867 -24.081 1.00 89.81 269 LEU A C 1
ATOM 2120 O O . LEU A 1 269 ? 14.860 6.634 -24.988 1.00 89.81 269 LEU A O 1
ATOM 2124 N N . GLN A 1 270 ? 14.565 4.690 -23.904 1.00 87.25 270 GLN A N 1
ATOM 2125 C CA . GLN A 1 270 ? 13.388 4.289 -24.688 1.00 87.25 270 GLN A CA 1
ATOM 2126 C C . GLN A 1 270 ? 12.215 5.238 -24.438 1.00 87.25 270 GLN A C 1
ATOM 2128 O O . GLN A 1 270 ? 11.609 5.705 -25.397 1.00 87.25 270 GLN A O 1
ATOM 2133 N N . LEU A 1 271 ? 11.976 5.603 -23.174 1.00 85.50 271 LEU A N 1
ATOM 2134 C CA . LEU A 1 271 ? 10.939 6.563 -22.797 1.00 85.50 271 LEU A CA 1
ATOM 2135 C C . LEU A 1 271 ? 11.126 7.929 -23.478 1.00 85.50 271 LEU A C 1
ATOM 2137 O O . LEU A 1 271 ? 10.171 8.482 -24.006 1.00 85.50 271 LEU A O 1
ATOM 2141 N N . ILE A 1 272 ? 12.351 8.467 -23.506 1.00 84.00 272 ILE A N 1
ATOM 2142 C CA . ILE A 1 272 ? 12.639 9.768 -24.145 1.00 84.00 272 ILE A CA 1
ATOM 2143 C C . ILE A 1 272 ? 12.430 9.713 -25.666 1.00 84.00 272 ILE A C 1
ATOM 2145 O O . ILE A 1 272 ? 12.060 10.711 -26.280 1.00 84.00 272 ILE A O 1
ATOM 2149 N N . ASN A 1 273 ? 12.656 8.552 -26.285 1.00 81.88 273 ASN A N 1
ATOM 2150 C CA . ASN A 1 273 ? 12.442 8.352 -27.718 1.00 81.88 273 ASN A CA 1
ATOM 2151 C C . ASN A 1 273 ? 10.964 8.166 -28.099 1.00 81.88 273 ASN A C 1
ATOM 2153 O O . ASN A 1 273 ? 10.667 8.033 -29.292 1.00 81.88 273 ASN A O 1
ATOM 2157 N N . ASN A 1 274 ? 10.048 8.159 -27.127 1.00 75.12 274 ASN A N 1
ATOM 2158 C CA . ASN A 1 274 ? 8.620 8.081 -27.385 1.00 75.12 274 ASN A CA 1
ATOM 2159 C C . ASN A 1 274 ? 8.156 9.324 -28.168 1.00 75.12 274 ASN A C 1
ATOM 2161 O O . ASN A 1 274 ? 8.414 10.470 -27.799 1.00 75.12 274 ASN A O 1
ATOM 2165 N N . LYS A 1 275 ? 7.484 9.081 -29.297 1.00 67.00 275 LYS A N 1
ATOM 2166 C CA . LYS A 1 275 ? 7.082 10.106 -30.271 1.00 67.00 275 LYS A CA 1
ATOM 2167 C C . LYS A 1 275 ? 5.658 10.624 -30.065 1.00 67.00 275 LYS A C 1
ATOM 2169 O O . LYS A 1 275 ? 5.171 11.361 -30.923 1.00 67.00 275 LYS A O 1
ATOM 2174 N N . ILE A 1 276 ? 4.985 10.241 -28.980 1.00 70.94 276 ILE A N 1
ATOM 2175 C CA . ILE A 1 276 ? 3.581 10.567 -28.715 1.00 70.94 276 ILE A CA 1
ATOM 2176 C C . ILE A 1 276 ? 3.491 11.598 -27.568 1.00 70.94 276 ILE A C 1
ATOM 2178 O O . ILE A 1 276 ? 3.277 11.247 -26.409 1.00 70.94 276 ILE A O 1
ATOM 2182 N N . PRO A 1 277 ? 3.632 12.908 -27.859 1.00 60.88 277 PRO A N 1
ATOM 2183 C CA . PRO A 1 277 ? 3.836 13.942 -26.838 1.00 60.88 277 PRO A CA 1
ATOM 2184 C C . PRO A 1 277 ? 2.632 14.202 -25.921 1.00 60.88 277 PRO A C 1
ATOM 2186 O O . PRO A 1 277 ? 2.778 14.883 -24.918 1.00 60.88 277 PRO A O 1
ATOM 2189 N N . HIS A 1 278 ? 1.435 13.706 -26.249 1.00 64.62 278 HIS A N 1
ATOM 2190 C CA . HIS A 1 278 ? 0.220 13.956 -25.462 1.00 64.62 278 HIS A CA 1
ATOM 2191 C C . HIS A 1 278 ? -0.032 12.917 -24.355 1.00 64.62 278 HIS A C 1
ATOM 2193 O O . HIS A 1 278 ? -1.027 13.029 -23.637 1.00 64.62 278 HIS A O 1
ATOM 2199 N N . GLN A 1 279 ? 0.834 11.906 -24.245 1.00 64.44 279 GLN A N 1
ATOM 2200 C CA . GLN A 1 279 ? 0.670 10.761 -23.344 1.00 64.44 279 GLN A CA 1
ATOM 2201 C C . GLN A 1 279 ? 1.484 10.863 -22.051 1.00 64.44 279 GLN A C 1
ATOM 2203 O O . GLN A 1 279 ? 1.156 10.191 -21.079 1.00 64.44 279 GLN A O 1
ATOM 2208 N N . LEU A 1 280 ? 2.491 11.736 -22.028 1.00 59.34 280 LEU A N 1
ATOM 2209 C CA . LEU A 1 280 ? 3.195 12.189 -20.832 1.00 59.34 280 LEU A CA 1
ATOM 2210 C C . LEU A 1 280 ? 2.736 13.629 -20.581 1.00 59.34 280 LEU A C 1
ATOM 2212 O O . LEU A 1 280 ? 3.144 14.531 -21.313 1.00 59.34 280 LEU A O 1
ATOM 2216 N N . LYS A 1 281 ? 1.809 13.828 -19.641 1.00 56.25 281 LYS A N 1
ATOM 2217 C CA . LYS A 1 281 ? 1.330 15.161 -19.250 1.00 56.25 281 LYS A CA 1
ATOM 2218 C C . LYS A 1 281 ? 2.144 15.743 -18.108 1.00 56.25 281 LYS A C 1
ATOM 2220 O O . LYS A 1 281 ? 2.566 14.953 -17.241 1.00 56.25 281 LYS A O 1
#

pLDDT: mean 84.35, std 19.01, range [25.7, 98.75]

InterPro domains:
  IPR010309 E3 ubiquitin ligase, domain of unknown function DUF908 [PF06012] (2-225)